Protein AF-A0A533ZWN5-F1 (afdb_monomer)

Foldseek 3Di:
DWDPPPDQFIKDWPDKEKDKDQDLVAIDIFIDTHQIDTSNHTDDDDRPDAQDWDDDPQFKIKTAQHWDWDAAQQKTKIKTFRIWMFTHRRPDTDDIDTDYMDIDMDGRHPPGPHNLLFQWFKKWKWAWDDDDPRIKTKGKIWGHHHPDPAMDIWIWMADPVVRKIKTFPGWPDWDADPDLQKIWTKHWIDIPNRTDKIKIKIWGQQDPPQAQGTKIWMAIPVGDTDIDGGNDIGMDTTPGRD

Secondary structure (DSSP, 8-state):
-EESTTSTT-EE-SEEEEEEEEETTEEEEEEEEES-EETTEEP---SS-SSEEEEETTTEEEEEEEEEEEEETTEEEEEEEEEEEEEEETTEEEEEEEEEEEEEEEES-BTBPP--TTTT-EEEEEEEEEETTEEEEEEEEEE--TT-SS-EEEEEEEETTT--EEEE---SEEEE-SSTTEEEEEEEEEETTEEEEEEEEEEE---SS-TTTSEEEEEETTS-EEEEEEEEEEEEEES---

Sequence (242 aa):
MSVLPGSAAAVTASFVRAESEATCSGVRGATEVADVTFAGQSIVVDPFAPNQTFDVPGVARLVINEQKTSTGGGTQDITVNAIHLTVTAGSVVTAEVIVSSAHSDVQGCPGCPPKPPCSTDFMTGGGWIKVGSGKANFGFNAGFKPNSSTPEIHFNYIDHNSGMQMKATSISVYRQGDTATTRHMEGIAEINGVPGFTYSIDAADNGEPGKNTDSLKISLSNGYSAGGPLEGGNIQLHKPCP

Radius of gyration: 26.1 Å; Cα contacts (8 Å, |Δi|>4): 675; chains: 1; bounding box: 52×36×73 Å

Structure (mmCIF, N/CA/C/O backbone):
data_AF-A0A533ZWN5-F1
#
_entry.id   AF-A0A533ZWN5-F1
#
loop_
_atom_site.group_PDB
_atom_site.id
_atom_site.type_symbol
_atom_site.label_atom_id
_atom_site.label_alt_id
_atom_site.label_comp_id
_atom_site.label_asym_id
_atom_site.label_entity_id
_atom_site.label_seq_id
_atom_site.pdbx_PDB_ins_code
_atom_site.Cartn_x
_atom_site.Cartn_y
_atom_site.Cartn_z
_atom_site.occupancy
_atom_site.B_iso_or_equiv
_atom_site.auth_seq_id
_atom_site.auth_comp_id
_atom_site.auth_asym_id
_atom_site.auth_atom_id
_atom_site.pdbx_PDB_model_num
ATOM 1 N N . MET A 1 1 ? -23.677 12.601 25.578 1.00 88.56 1 MET A N 1
ATOM 2 C CA . MET A 1 1 ? -23.802 11.908 24.275 1.00 88.56 1 MET A CA 1
ATOM 3 C C . MET A 1 1 ? -24.333 10.490 24.500 1.00 88.56 1 MET A C 1
ATOM 5 O O . MET A 1 1 ? -24.194 9.978 25.607 1.00 88.56 1 MET A O 1
ATOM 9 N N . SER A 1 2 ? -24.966 9.876 23.498 1.00 89.75 2 SER A N 1
ATOM 10 C CA . SER A 1 2 ? -25.440 8.486 23.562 1.00 89.75 2 SER A CA 1
ATOM 11 C C . SER A 1 2 ? -25.233 7.806 22.210 1.00 89.75 2 SER A C 1
ATOM 13 O O . SER A 1 2 ? -25.566 8.387 21.177 1.00 89.75 2 SER A O 1
ATOM 15 N N . VAL A 1 3 ? -24.676 6.598 22.224 1.00 88.81 3 VAL A N 1
ATOM 16 C CA . VAL A 1 3 ? -24.416 5.751 21.055 1.00 88.81 3 VAL A CA 1
ATOM 17 C C . VAL A 1 3 ? -25.264 4.494 21.179 1.00 88.81 3 VAL A C 1
ATOM 19 O O . VAL A 1 3 ? -25.266 3.848 22.225 1.00 88.81 3 VAL A O 1
ATOM 22 N N . LEU A 1 4 ? -25.978 4.154 20.101 1.00 90.25 4 LEU A N 1
ATOM 23 C CA . LEU A 1 4 ? -26.882 2.999 20.020 1.00 90.25 4 LEU A CA 1
ATOM 24 C C . LEU A 1 4 ? -27.860 2.902 21.215 1.00 90.25 4 LEU A C 1
ATOM 26 O O . LEU A 1 4 ? -27.914 1.862 21.884 1.00 90.25 4 LEU A O 1
ATOM 30 N N . PRO A 1 5 ? -28.629 3.971 21.509 1.00 87.94 5 PRO A N 1
ATOM 31 C CA . PRO A 1 5 ? -29.525 4.007 22.661 1.00 87.94 5 PRO A CA 1
ATOM 32 C C . PRO A 1 5 ? -30.541 2.861 22.620 1.00 87.94 5 PRO A C 1
ATOM 34 O O . PRO A 1 5 ? -31.098 2.545 21.570 1.00 87.94 5 PRO A O 1
ATOM 37 N N . GLY A 1 6 ? -30.789 2.243 23.776 1.00 86.12 6 GLY A N 1
ATOM 38 C CA . GLY A 1 6 ? -31.729 1.124 23.909 1.00 86.12 6 GLY A CA 1
ATOM 39 C C . GLY A 1 6 ? -31.205 -0.227 23.407 1.00 86.12 6 GLY A C 1
ATOM 40 O O . GLY A 1 6 ? -31.927 -1.216 23.495 1.00 86.12 6 GLY A O 1
ATOM 41 N N . SER A 1 7 ? -29.966 -0.296 22.907 1.00 92.00 7 SER A N 1
ATOM 42 C CA . SER A 1 7 ? -29.324 -1.559 22.527 1.00 92.00 7 SER A CA 1
ATOM 43 C C . SER A 1 7 ? -28.516 -2.174 23.677 1.00 92.00 7 SER A C 1
ATOM 45 O O . SER A 1 7 ? -28.089 -1.481 24.600 1.00 92.00 7 SER A O 1
ATOM 47 N N . ALA A 1 8 ? -28.225 -3.475 23.579 1.00 89.06 8 ALA A N 1
ATOM 48 C CA . ALA A 1 8 ? -27.316 -4.167 24.500 1.00 89.06 8 ALA A CA 1
ATOM 49 C C . ALA A 1 8 ? -25.851 -3.685 24.400 1.00 89.06 8 ALA A C 1
ATOM 51 O O . ALA A 1 8 ? -25.044 -4.015 25.261 1.00 89.06 8 ALA A O 1
ATOM 52 N N . ALA A 1 9 ? -25.517 -2.894 23.375 1.00 93.50 9 ALA A N 1
ATOM 53 C CA . ALA A 1 9 ? -24.210 -2.273 23.173 1.00 93.50 9 ALA A CA 1
ATOM 54 C C . ALA A 1 9 ? -24.227 -0.759 23.457 1.00 93.50 9 ALA A C 1
ATOM 56 O O . ALA A 1 9 ? -23.308 -0.050 23.053 1.00 93.50 9 ALA A O 1
ATOM 57 N N . ALA A 1 10 ? -25.284 -0.243 24.097 1.00 95.69 10 ALA A N 1
ATOM 58 C CA . ALA A 1 10 ? -25.436 1.189 24.317 1.00 95.69 10 ALA A CA 1
ATOM 59 C C . ALA A 1 10 ? -24.267 1.759 25.132 1.00 95.69 10 ALA A C 1
ATOM 61 O O . ALA A 1 10 ? -23.888 1.191 26.160 1.00 95.69 10 ALA A O 1
ATOM 62 N N . VAL A 1 11 ? -23.746 2.905 24.690 1.00 97.31 11 VAL A N 1
ATOM 63 C CA . VAL A 1 11 ? -22.725 3.679 25.406 1.00 97.31 11 VAL A CA 1
ATOM 64 C C . VAL A 1 11 ? -23.260 5.078 25.671 1.00 97.31 11 VAL A C 1
ATOM 66 O O . VAL A 1 11 ? -23.743 5.746 24.754 1.00 97.31 11 VAL A O 1
ATOM 69 N N . THR A 1 12 ? -23.144 5.557 26.905 1.00 96.81 12 THR A N 1
ATOM 70 C CA . THR A 1 12 ? -23.395 6.964 27.248 1.00 96.81 12 THR A CA 1
ATOM 71 C C . THR A 1 12 ? -22.163 7.571 27.901 1.00 96.81 12 THR A C 1
ATOM 73 O O . THR A 1 12 ? -21.369 6.863 28.507 1.00 96.81 12 THR A O 1
ATOM 76 N N . ALA A 1 13 ? -21.997 8.882 27.743 1.00 95.31 13 ALA A N 1
ATOM 77 C CA . ALA A 1 13 ? -20.983 9.677 28.434 1.00 95.31 13 ALA A CA 1
ATOM 78 C C . ALA A 1 13 ? -21.474 11.127 28.516 1.00 95.31 13 ALA A C 1
ATOM 80 O O . ALA A 1 13 ? -22.105 11.616 27.568 1.00 95.31 13 ALA A O 1
ATOM 81 N N . SER A 1 14 ? -21.212 11.825 29.619 1.00 95.25 14 SER A N 1
ATOM 82 C CA . SER A 1 14 ? -21.594 13.235 29.783 1.00 95.25 14 SER A CA 1
ATOM 83 C C . SER A 1 14 ? -20.605 14.172 29.086 1.00 95.25 14 SER A C 1
ATOM 85 O O . SER A 1 14 ? -21.021 15.154 28.469 1.00 95.25 14 SER A O 1
ATOM 87 N N . PHE A 1 15 ? -19.324 13.802 29.080 1.00 90.31 15 PHE A N 1
ATOM 88 C CA . PHE A 1 15 ? -18.237 14.509 28.412 1.00 90.31 15 PHE A CA 1
ATOM 89 C C . PHE A 1 15 ? -17.286 13.520 27.739 1.00 90.31 15 PHE A C 1
ATOM 91 O O . PHE A 1 15 ? -17.059 12.426 28.256 1.00 90.31 15 PHE A O 1
ATOM 98 N N . VAL A 1 16 ? -16.758 13.902 26.576 1.00 94.25 16 VAL A N 1
ATOM 99 C CA . VAL A 1 16 ? -15.783 13.114 25.819 1.00 94.25 16 VAL A CA 1
ATOM 100 C C . VAL A 1 16 ? -14.806 14.074 25.145 1.00 94.25 16 VAL A C 1
ATOM 102 O O . VAL A 1 16 ? -15.226 14.940 24.376 1.00 94.25 16 VAL A O 1
ATOM 105 N N . ARG A 1 17 ? -13.512 13.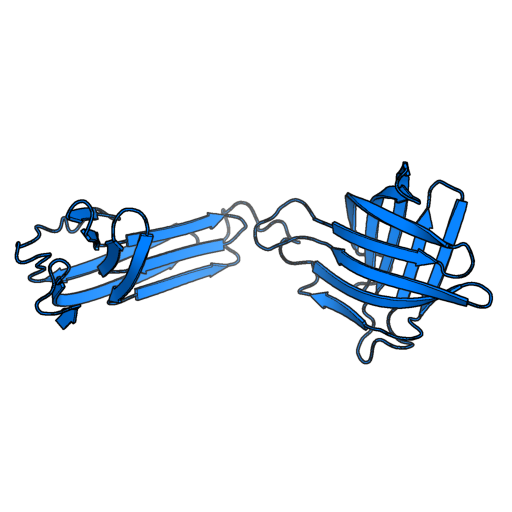892 25.404 1.00 92.38 17 ARG A N 1
ATOM 106 C CA . ARG A 1 17 ? -12.407 14.608 24.760 1.00 92.38 17 ARG A CA 1
ATOM 107 C C . ARG A 1 17 ? -11.278 13.634 24.454 1.00 92.38 17 ARG A C 1
ATOM 109 O O . ARG A 1 17 ? -10.944 12.786 25.279 1.00 92.38 17 ARG A O 1
ATOM 116 N N . ALA A 1 18 ? -10.672 13.800 23.286 1.00 94.81 18 ALA A N 1
ATOM 117 C CA . ALA A 1 18 ? -9.420 13.162 22.911 1.00 94.81 18 ALA A CA 1
ATOM 118 C C . ALA A 1 18 ? -8.368 14.240 22.650 1.00 94.81 18 ALA A C 1
ATOM 120 O O . ALA A 1 18 ? -8.677 15.301 22.106 1.00 94.81 18 ALA A O 1
ATOM 121 N N . GLU A 1 19 ? -7.137 13.956 23.044 1.00 92.38 19 GLU A N 1
ATOM 122 C CA . GLU A 1 19 ? -5.971 14.792 22.817 1.00 92.38 19 GLU A CA 1
ATOM 123 C C . GLU A 1 19 ? -4.827 13.914 22.325 1.00 92.38 19 GLU A C 1
ATOM 125 O O . GLU A 1 19 ? -4.582 12.827 22.853 1.00 92.38 19 GLU A O 1
ATOM 130 N N . SER A 1 20 ? -4.134 14.402 21.307 1.00 93.25 20 SER A N 1
ATOM 131 C CA . SER A 1 20 ? -2.957 13.773 20.734 1.00 93.25 20 SER A CA 1
ATOM 132 C C . SER A 1 20 ? -1.878 14.829 20.549 1.00 93.25 20 SER A C 1
ATOM 134 O O . SER A 1 20 ? -2.164 15.959 20.158 1.00 93.25 20 SER A O 1
ATOM 136 N N . GLU A 1 21 ? -0.637 14.447 20.812 1.00 88.88 21 GLU A N 1
ATOM 137 C CA . GLU A 1 21 ? 0.547 15.251 20.564 1.00 88.88 21 GLU A CA 1
ATOM 138 C C . GLU A 1 21 ? 1.619 14.349 19.956 1.00 88.88 21 GLU A C 1
ATOM 140 O O . GLU A 1 21 ? 1.920 13.270 20.474 1.00 88.88 21 GLU A O 1
ATOM 145 N N . ALA A 1 22 ? 2.217 14.804 18.860 1.00 88.94 22 ALA A N 1
ATOM 146 C CA . ALA A 1 22 ? 3.372 14.168 18.255 1.00 88.94 22 ALA A CA 1
ATOM 147 C C . ALA A 1 22 ? 4.537 15.158 18.244 1.00 88.94 22 ALA A C 1
ATOM 149 O O . ALA A 1 22 ? 4.426 16.277 17.749 1.00 88.94 22 ALA A O 1
ATOM 150 N N . THR A 1 23 ? 5.667 14.736 18.801 1.00 83.94 23 THR A N 1
ATOM 151 C CA . THR A 1 23 ? 6.911 15.508 18.834 1.00 83.94 23 THR A CA 1
ATOM 152 C C . THR A 1 23 ? 8.069 14.624 18.399 1.00 83.94 23 THR A C 1
ATOM 154 O O . THR A 1 23 ? 7.960 13.399 18.330 1.00 83.94 23 THR A O 1
ATOM 157 N N . CYS A 1 24 ? 9.228 15.228 18.160 1.00 78.94 24 CYS A N 1
ATOM 158 C CA . CYS A 1 24 ? 10.407 14.453 17.799 1.00 78.94 24 CYS A CA 1
ATOM 159 C C . CYS A 1 24 ? 10.994 13.595 18.917 1.00 78.94 24 CYS A C 1
ATOM 161 O O . CYS A 1 24 ? 11.788 12.703 18.628 1.00 78.94 24 CYS A O 1
ATOM 163 N N . SER A 1 25 ? 10.583 13.808 20.166 1.00 78.19 25 SER A N 1
ATOM 164 C CA . SER A 1 25 ? 10.949 12.957 21.300 1.00 78.19 25 SER A CA 1
ATOM 165 C C . SER A 1 25 ? 9.913 11.866 21.598 1.00 78.19 25 SER A C 1
ATOM 167 O O . SER A 1 25 ? 10.121 11.078 22.519 1.00 78.19 25 SER A O 1
ATOM 169 N N . GLY A 1 26 ? 8.828 11.789 20.820 1.00 82.69 26 GLY A N 1
ATOM 170 C CA . GLY A 1 26 ? 7.794 10.768 20.945 1.00 82.69 26 GLY A CA 1
ATOM 171 C C . GLY A 1 26 ? 6.381 11.332 20.844 1.00 82.69 26 GLY A C 1
ATOM 172 O O . GLY A 1 26 ? 6.168 12.516 20.573 1.00 82.69 26 GLY A O 1
ATOM 173 N N . VAL A 1 27 ? 5.415 10.456 21.093 1.00 88.50 27 VAL A N 1
ATOM 174 C CA . VAL A 1 27 ? 3.984 10.761 21.043 1.00 88.50 27 VAL A CA 1
ATOM 175 C C . VAL A 1 27 ? 3.362 10.707 22.431 1.00 88.50 27 VAL A C 1
ATOM 177 O O . VAL A 1 27 ? 3.809 9.953 23.299 1.00 88.50 27 VAL A O 1
ATOM 180 N N . ARG A 1 28 ? 2.319 11.506 22.639 1.00 87.06 28 ARG A N 1
ATOM 181 C CA . ARG A 1 28 ? 1.495 11.508 23.846 1.00 87.06 28 ARG A CA 1
ATOM 182 C C . ARG A 1 28 ? 0.035 11.528 23.441 1.00 87.06 28 ARG A C 1
ATOM 184 O O . ARG A 1 28 ? -0.365 12.284 22.563 1.00 87.06 28 ARG A O 1
ATOM 191 N N . GLY A 1 29 ? -0.753 10.688 24.090 1.00 91.94 29 GLY A N 1
ATOM 192 C CA . GLY A 1 29 ? -2.192 10.660 23.930 1.00 91.94 29 GLY A CA 1
ATOM 193 C C . GLY A 1 29 ? -2.865 10.714 25.286 1.00 91.94 29 GLY A C 1
ATOM 194 O O . GLY A 1 29 ? -2.355 10.150 26.258 1.00 91.94 29 GLY A O 1
ATOM 195 N N . ALA A 1 30 ? -4.006 11.382 25.352 1.00 86.12 30 ALA A N 1
ATOM 196 C CA . ALA A 1 30 ? -4.835 11.412 26.543 1.00 86.12 30 ALA A CA 1
ATOM 197 C C . ALA A 1 30 ? -6.304 11.547 26.161 1.00 86.12 30 ALA A C 1
ATOM 199 O O . ALA A 1 30 ? -6.660 12.080 25.108 1.00 86.12 30 ALA A O 1
ATOM 200 N N . THR A 1 31 ? -7.171 11.083 27.049 1.00 92.50 31 THR A N 1
ATOM 201 C CA . THR A 1 31 ? -8.613 11.228 26.885 1.00 92.50 31 THR A CA 1
ATOM 202 C C . THR A 1 31 ? -9.233 11.619 28.202 1.00 92.50 31 THR A C 1
ATOM 204 O O . THR A 1 31 ? -8.799 11.153 29.252 1.00 92.50 31 THR A O 1
ATOM 207 N N . GLU A 1 32 ? -10.288 12.415 28.136 1.00 90.25 32 GLU A N 1
ATOM 208 C CA . GLU A 1 32 ? -11.132 12.714 29.281 1.00 90.25 32 GLU A CA 1
ATOM 209 C C . GLU A 1 32 ? -12.548 12.272 28.939 1.00 90.25 32 GLU A C 1
ATOM 211 O O . GLU A 1 32 ? -13.141 12.715 27.952 1.00 90.25 32 GLU A O 1
ATOM 216 N N . VAL A 1 33 ? -13.067 11.350 29.739 1.00 92.25 33 VAL A N 1
ATOM 217 C CA . VAL A 1 33 ? -14.420 10.825 29.601 1.00 92.25 33 VAL A CA 1
ATOM 218 C C . VAL A 1 33 ? -15.085 10.835 30.968 1.00 92.25 33 VAL A C 1
ATOM 220 O O . VAL A 1 33 ? -14.488 10.406 31.954 1.00 92.25 33 VAL A O 1
ATOM 223 N N . ALA A 1 34 ? -16.310 11.349 31.034 1.00 92.69 34 ALA A N 1
ATOM 224 C CA . ALA A 1 34 ? -17.061 11.471 32.279 1.00 92.69 34 ALA A CA 1
ATOM 225 C C . ALA A 1 34 ? -18.381 10.701 32.199 1.00 92.69 34 ALA A C 1
ATOM 227 O O . ALA A 1 34 ? -19.021 10.648 31.143 1.00 92.69 34 ALA A O 1
ATOM 228 N N . ASP A 1 35 ? -18.773 10.115 33.333 1.00 94.50 35 ASP A N 1
ATOM 229 C CA . ASP A 1 35 ? -20.022 9.367 33.521 1.00 94.50 35 ASP A CA 1
ATOM 230 C C . ASP A 1 35 ? -20.267 8.317 32.427 1.00 94.50 35 ASP A C 1
ATOM 232 O O . ASP A 1 35 ? -21.361 8.218 31.860 1.00 94.50 35 ASP A O 1
ATOM 236 N N . VAL A 1 36 ? -19.218 7.562 32.084 1.00 96.00 36 VAL A N 1
ATOM 237 C CA . VAL A 1 36 ? -19.300 6.544 31.037 1.00 96.00 36 VAL A CA 1
ATOM 238 C C . VAL A 1 36 ? -20.150 5.381 31.526 1.00 96.00 36 VAL A C 1
ATOM 240 O O . VAL A 1 36 ? -19.855 4.773 32.555 1.00 96.00 36 VAL A O 1
ATOM 243 N N . THR A 1 37 ? -21.169 5.020 30.751 1.00 97.25 37 THR A N 1
ATOM 244 C CA . THR A 1 37 ? -21.859 3.740 30.915 1.00 97.25 37 THR A CA 1
ATOM 245 C C . THR A 1 37 ? -21.754 2.914 29.647 1.00 97.25 37 THR A C 1
ATOM 247 O O . THR A 1 37 ? -21.777 3.455 28.541 1.00 97.25 37 THR A O 1
ATOM 250 N N . PHE A 1 38 ? -21.649 1.599 29.806 1.00 97.25 38 PHE A N 1
ATOM 251 C CA . PHE A 1 38 ? -21.629 0.635 28.717 1.00 97.25 38 PHE A CA 1
ATOM 252 C C . PHE A 1 38 ? -22.549 -0.533 29.054 1.00 97.25 38 PHE A C 1
ATOM 254 O O . PHE A 1 38 ? -22.468 -1.098 30.144 1.00 97.25 38 PHE A O 1
ATOM 261 N N . ALA A 1 39 ? -23.472 -0.853 28.144 1.00 94.56 39 ALA A N 1
ATOM 262 C CA . ALA A 1 39 ? -24.514 -1.861 28.354 1.00 94.56 39 ALA A CA 1
ATOM 263 C C . ALA A 1 39 ? -25.312 -1.647 29.661 1.00 94.56 39 ALA A C 1
ATOM 265 O O . ALA A 1 39 ? -25.712 -2.591 30.340 1.00 94.56 39 ALA A O 1
ATOM 266 N N . GLY A 1 40 ? -25.523 -0.377 30.028 1.00 92.44 40 GLY A N 1
ATOM 267 C CA . GLY A 1 40 ? -26.236 0.025 31.243 1.00 92.44 40 GLY A CA 1
ATOM 268 C C . GLY A 1 40 ? -25.423 -0.061 32.540 1.00 92.44 40 GLY A C 1
ATOM 269 O O . GLY A 1 40 ? -25.957 0.273 33.594 1.00 92.44 40 GLY A O 1
ATOM 270 N N . GLN A 1 41 ? -24.153 -0.474 32.487 1.00 94.38 41 GLN A N 1
ATOM 271 C CA . GLN A 1 41 ? -23.250 -0.509 33.640 1.00 94.38 41 GLN A CA 1
ATOM 272 C C . GLN A 1 41 ? -22.322 0.703 33.641 1.00 94.38 41 GLN A C 1
ATOM 274 O O . GLN A 1 41 ? -21.807 1.086 32.593 1.00 94.38 41 GLN A O 1
ATOM 279 N N . SER A 1 42 ? -22.090 1.298 34.813 1.00 96.00 42 SER A N 1
ATOM 280 C CA . SER A 1 42 ? -21.100 2.370 34.961 1.00 96.00 42 SER A CA 1
ATOM 281 C C . SER A 1 42 ? -19.689 1.806 34.818 1.00 96.00 42 SER A C 1
ATOM 283 O O . SER A 1 42 ? -19.366 0.784 35.426 1.00 96.00 42 SER A O 1
ATOM 285 N N . ILE A 1 43 ? -18.859 2.469 34.017 1.00 95.50 43 ILE A N 1
ATOM 286 C CA . ILE A 1 43 ? -17.471 2.082 33.788 1.00 95.50 43 ILE A CA 1
ATOM 287 C C . ILE A 1 43 ? -16.553 2.959 34.632 1.00 95.50 43 ILE A C 1
ATOM 289 O O . ILE A 1 43 ? -16.593 4.186 34.558 1.00 95.50 43 ILE A O 1
ATOM 293 N N . VAL A 1 44 ? -15.684 2.316 35.412 1.00 92.56 44 VAL A N 1
ATOM 294 C CA . VAL A 1 44 ? -14.588 2.997 36.103 1.00 92.56 44 VAL A CA 1
ATOM 295 C C . VAL A 1 44 ? -13.414 3.091 35.139 1.00 92.56 44 VAL A C 1
ATOM 297 O O . VAL A 1 44 ? -12.822 2.075 34.782 1.00 92.56 44 VAL A O 1
ATOM 300 N N . VAL A 1 45 ? -13.106 4.311 34.707 1.00 92.25 45 VAL A N 1
ATOM 301 C CA . VAL A 1 45 ? -12.000 4.593 33.789 1.00 92.25 45 VAL A CA 1
ATOM 302 C C . VAL A 1 45 ? -10.762 4.969 34.592 1.00 92.25 45 VAL A C 1
ATOM 304 O O . VAL A 1 45 ? -10.801 5.897 35.400 1.00 92.25 45 VAL A O 1
ATOM 307 N N . ASP A 1 46 ? -9.656 4.270 34.355 1.00 89.00 46 ASP A N 1
ATOM 308 C CA . ASP A 1 46 ? -8.340 4.676 34.847 1.00 89.00 46 ASP A CA 1
ATOM 309 C C . ASP A 1 46 ? -7.840 5.872 34.012 1.00 89.00 46 ASP A C 1
ATOM 311 O O . ASP A 1 46 ? -7.673 5.741 32.798 1.00 89.00 46 ASP A O 1
ATOM 315 N N . PRO A 1 47 ? -7.592 7.051 34.603 1.00 79.88 47 PRO A N 1
ATOM 316 C CA . PRO A 1 47 ? -7.158 8.221 33.843 1.00 79.88 47 PRO A CA 1
ATOM 317 C C . PRO A 1 47 ? -5.739 8.097 33.258 1.00 79.88 47 PRO A C 1
ATOM 319 O O . PRO A 1 47 ? -5.362 8.914 32.420 1.00 79.88 47 PRO A O 1
ATOM 322 N N . PHE A 1 48 ? -4.944 7.106 33.675 1.00 80.56 48 PHE A N 1
ATOM 323 C CA . PHE A 1 48 ? -3.546 6.947 33.259 1.00 80.56 48 PHE A CA 1
ATOM 324 C C . PHE A 1 48 ? -3.309 5.763 32.316 1.00 80.56 48 PHE A C 1
ATOM 326 O O . PHE A 1 48 ? -2.266 5.709 31.662 1.00 80.56 48 PHE A O 1
ATOM 333 N N . ALA A 1 49 ? -4.250 4.820 32.222 1.00 86.75 49 ALA A N 1
ATOM 334 C CA . ALA A 1 49 ? -4.093 3.634 31.388 1.00 86.75 49 ALA A CA 1
ATOM 335 C C . ALA A 1 49 ? -4.643 3.854 29.962 1.00 86.75 49 ALA A C 1
ATOM 337 O O . ALA A 1 49 ? -5.827 4.174 29.797 1.00 86.75 49 ALA A O 1
ATOM 338 N N . PRO A 1 50 ? -3.832 3.658 28.906 1.00 94.38 50 PRO A N 1
ATOM 339 C CA . PRO A 1 50 ? -4.331 3.586 27.537 1.00 94.38 50 PRO A CA 1
ATOM 340 C C . PRO A 1 50 ? -4.955 2.216 27.236 1.00 94.38 50 PRO A C 1
ATOM 342 O O . PRO A 1 50 ? -4.655 1.220 27.893 1.00 94.38 50 PRO A O 1
ATOM 345 N N . ASN A 1 51 ? -5.771 2.156 26.183 1.00 96.00 51 ASN A N 1
ATOM 346 C CA . ASN A 1 51 ? -6.340 0.938 25.599 1.00 96.00 51 ASN A CA 1
ATOM 347 C C . ASN A 1 51 ? -7.163 0.084 26.587 1.00 96.00 51 ASN A C 1
ATOM 349 O O . ASN A 1 51 ? -7.138 -1.149 26.533 1.00 96.00 51 ASN A O 1
ATOM 353 N N . GLN A 1 52 ? -7.909 0.727 27.489 1.00 97.12 52 GLN A N 1
ATOM 354 C CA . GLN A 1 52 ? -8.762 0.027 28.450 1.00 97.12 52 GLN A CA 1
ATOM 355 C C . GLN A 1 52 ? -9.931 -0.631 27.730 1.00 97.12 52 GLN A C 1
ATOM 357 O O . GLN A 1 52 ? -10.703 0.045 27.057 1.00 97.12 52 GLN A O 1
ATOM 362 N N . THR A 1 53 ? -10.060 -1.946 27.875 1.00 97.56 53 THR A N 1
ATOM 363 C CA . THR A 1 53 ? -11.053 -2.742 27.150 1.00 97.56 53 THR A CA 1
ATOM 364 C C . THR A 1 53 ? -12.133 -3.259 28.092 1.00 97.56 53 THR A C 1
ATOM 366 O O . THR A 1 53 ? -11.832 -3.782 29.164 1.00 97.56 53 THR A O 1
ATOM 369 N N . PHE A 1 54 ? -13.387 -3.147 27.660 1.00 96.06 54 PHE A N 1
ATOM 370 C CA . PHE A 1 54 ? -14.570 -3.649 28.345 1.00 96.06 54 PHE A CA 1
ATOM 371 C C . PHE A 1 54 ? -15.414 -4.439 27.348 1.00 96.06 54 PHE A C 1
ATOM 373 O O . PHE A 1 54 ? -15.758 -3.928 26.284 1.00 96.06 54 PHE A O 1
ATOM 380 N N . ASP A 1 55 ? -15.767 -5.673 27.687 1.00 95.25 55 ASP A N 1
ATOM 381 C CA . ASP A 1 55 ? -16.452 -6.580 26.769 1.00 95.25 55 ASP A CA 1
ATOM 382 C C . ASP A 1 55 ? -17.834 -6.978 27.287 1.00 95.25 55 ASP A C 1
ATOM 384 O O . ASP A 1 55 ? -18.020 -7.304 28.460 1.00 95.25 55 ASP A O 1
ATOM 388 N N . VAL A 1 56 ? -18.793 -7.033 26.366 1.00 93.44 56 VAL A N 1
ATOM 389 C CA . VAL A 1 56 ? -20.041 -7.783 26.502 1.00 93.44 56 VAL A CA 1
ATOM 390 C C . VAL A 1 56 ? -19.920 -8.991 25.571 1.00 93.44 56 VAL A C 1
ATOM 392 O O . VAL A 1 56 ? -20.040 -8.830 24.349 1.00 93.44 56 VAL A O 1
ATOM 395 N N . PRO A 1 57 ? -19.645 -10.198 26.104 1.00 91.25 57 PRO A N 1
ATOM 396 C CA . PRO A 1 57 ? -19.327 -11.369 25.295 1.00 91.25 57 PRO A CA 1
ATOM 397 C C . PRO A 1 57 ? -20.345 -11.633 24.181 1.00 91.25 57 PRO A C 1
ATOM 399 O O . PRO A 1 57 ? -21.540 -11.769 24.431 1.00 91.25 57 PRO A O 1
ATOM 402 N N . GLY A 1 58 ? -19.853 -11.710 22.941 1.00 88.56 58 GLY A N 1
ATOM 403 C CA . GLY A 1 58 ? -20.666 -11.986 21.753 1.00 88.56 58 GLY A CA 1
ATOM 404 C C . GLY A 1 58 ? -21.551 -10.833 21.269 1.00 88.56 58 GLY A C 1
ATOM 405 O O . GLY A 1 58 ? -22.289 -11.039 20.307 1.00 88.56 58 GLY A O 1
ATOM 406 N N . VAL A 1 59 ? -21.477 -9.659 21.909 1.00 93.44 59 VAL A N 1
ATOM 407 C CA . VAL A 1 59 ? -22.308 -8.486 21.597 1.00 93.44 59 VAL A CA 1
ATOM 408 C C . VAL A 1 59 ? -21.462 -7.277 21.223 1.00 93.44 59 VAL A C 1
ATOM 410 O O . VAL A 1 59 ? -21.703 -6.668 20.186 1.00 93.44 59 VAL A O 1
ATOM 413 N N . ALA A 1 60 ? -20.513 -6.869 22.067 1.00 95.94 60 ALA A N 1
ATOM 414 C CA . ALA A 1 60 ? -19.740 -5.657 21.820 1.00 95.94 60 ALA A CA 1
ATOM 415 C C . ALA A 1 60 ? -18.459 -5.585 22.650 1.00 95.94 60 ALA A C 1
ATOM 417 O O . ALA A 1 60 ? -18.383 -6.132 23.747 1.00 95.94 60 ALA A O 1
ATOM 418 N N . ARG A 1 61 ? -17.493 -4.826 22.140 1.00 96.50 61 ARG A N 1
ATOM 419 C CA . ARG A 1 61 ? -16.278 -4.410 22.832 1.00 96.50 61 ARG A CA 1
ATOM 420 C C . ARG A 1 61 ? -16.199 -2.893 22.835 1.00 96.50 61 ARG A C 1
ATOM 422 O O . ARG A 1 61 ? -16.305 -2.272 21.780 1.00 96.50 61 ARG A O 1
ATOM 429 N N . LEU A 1 62 ? -15.974 -2.314 24.002 1.00 97.56 62 LEU A N 1
ATOM 430 C CA . LEU A 1 62 ? -15.683 -0.903 24.186 1.00 97.56 62 LEU A CA 1
ATOM 431 C C . LEU A 1 62 ? -14.208 -0.744 24.554 1.00 97.56 62 LEU A C 1
ATOM 433 O O . LEU A 1 62 ? -13.739 -1.354 25.511 1.00 97.56 62 LEU A O 1
ATOM 437 N N . VAL A 1 63 ? -13.495 0.104 23.820 1.00 98.25 63 VAL A N 1
ATOM 438 C CA . VAL A 1 63 ? -12.142 0.543 24.160 1.00 98.25 63 VAL A CA 1
ATOM 439 C C . VAL A 1 63 ? -12.180 2.025 24.528 1.00 98.25 63 VAL A C 1
ATOM 441 O O . VAL A 1 63 ? -12.630 2.855 23.737 1.00 98.25 63 VAL A O 1
ATOM 444 N N . ILE A 1 64 ? -11.727 2.347 25.739 1.00 97.50 64 ILE A N 1
ATOM 445 C CA . ILE A 1 64 ? -11.542 3.713 26.237 1.00 97.50 64 ILE A CA 1
ATOM 446 C C . ILE A 1 64 ? -10.059 4.068 26.165 1.00 97.50 64 ILE A C 1
ATOM 448 O O . ILE A 1 64 ? -9.200 3.236 26.473 1.00 97.50 64 ILE A O 1
ATOM 452 N N . ASN A 1 65 ? -9.765 5.311 25.778 1.00 95.75 65 ASN A N 1
ATOM 453 C CA . ASN A 1 65 ? -8.396 5.790 25.590 1.00 95.75 65 ASN A CA 1
ATOM 454 C C . ASN A 1 65 ? -7.607 4.905 24.613 1.00 95.75 65 ASN A C 1
ATOM 456 O O . ASN A 1 65 ? -6.480 4.506 24.904 1.00 95.75 65 ASN A O 1
ATOM 460 N N . GLU A 1 66 ? -8.212 4.534 23.478 1.00 97.94 66 GLU A N 1
ATOM 461 C CA . GLU A 1 66 ? -7.513 3.740 22.468 1.00 97.94 66 GLU A CA 1
ATOM 462 C C . GLU A 1 66 ? -6.399 4.593 21.859 1.00 97.94 66 GLU A C 1
ATOM 464 O O . GLU A 1 66 ? -6.676 5.591 21.197 1.00 97.94 66 GLU A O 1
ATOM 469 N N . GLN A 1 67 ? -5.149 4.192 22.071 1.00 96.88 67 GLN A N 1
ATOM 470 C CA . GLN A 1 67 ? -3.976 4.841 21.503 1.00 96.88 67 GLN A CA 1
ATOM 471 C C . GLN A 1 67 ? -3.313 3.888 20.521 1.00 96.88 67 GLN A C 1
ATOM 473 O O . GLN A 1 67 ? -2.749 2.861 20.909 1.00 96.88 67 GLN A O 1
ATOM 478 N N . LYS A 1 68 ? -3.377 4.252 19.242 1.00 92.19 68 LYS A N 1
ATOM 479 C CA . LYS A 1 68 ? -2.665 3.582 18.156 1.00 92.19 68 LYS A CA 1
ATOM 480 C C . LYS A 1 68 ? -1.475 4.442 17.792 1.00 92.19 68 LYS A C 1
ATOM 482 O O . LYS A 1 68 ? -1.656 5.594 17.416 1.00 92.19 68 LYS A O 1
ATOM 487 N N . THR A 1 69 ? -0.277 3.892 17.926 1.00 89.19 69 THR A N 1
ATOM 488 C CA . THR A 1 69 ? 0.960 4.601 17.611 1.00 89.19 69 THR A CA 1
ATOM 489 C C . THR A 1 69 ? 1.701 3.888 16.494 1.00 89.19 69 THR A C 1
ATOM 491 O O . THR A 1 69 ? 1.756 2.659 16.445 1.00 89.19 69 THR A O 1
ATOM 494 N N . SER A 1 70 ? 2.284 4.670 15.593 1.00 82.00 70 SER A N 1
ATOM 495 C CA . SER A 1 70 ? 3.220 4.183 14.587 1.00 82.00 70 SER A CA 1
ATOM 496 C C . SER A 1 70 ? 4.488 5.017 14.683 1.00 82.00 70 SER A C 1
ATOM 498 O O . SER A 1 70 ? 4.512 6.194 14.331 1.00 82.00 70 SER A O 1
ATOM 500 N N . THR A 1 71 ? 5.555 4.412 15.197 1.00 70.62 71 THR A N 1
ATOM 501 C CA . THR A 1 71 ? 6.832 5.090 15.422 1.00 70.62 71 THR A CA 1
ATOM 502 C C . THR A 1 71 ? 7.925 4.389 14.623 1.00 70.62 71 THR A C 1
ATOM 504 O O . THR A 1 71 ? 8.076 3.169 14.671 1.00 70.62 71 THR A O 1
ATOM 507 N N . GLY A 1 72 ? 8.674 5.152 13.827 1.00 63.12 72 GLY A N 1
ATOM 508 C CA . GLY A 1 72 ? 9.725 4.601 12.973 1.00 63.12 72 GLY A CA 1
ATOM 509 C C . GLY A 1 72 ? 9.895 5.357 11.662 1.00 63.12 72 GLY A C 1
ATOM 510 O O . GLY A 1 72 ? 9.038 6.135 11.253 1.00 63.12 72 GLY A O 1
ATOM 511 N N . GLY A 1 73 ? 11.043 5.157 11.010 1.00 60.94 73 GLY A N 1
ATOM 512 C CA . GLY A 1 73 ? 11.333 5.763 9.712 1.00 60.94 73 GLY A CA 1
ATOM 513 C C . GLY A 1 73 ? 11.150 7.283 9.711 1.00 60.94 73 GLY A C 1
ATOM 514 O O . GLY A 1 73 ? 10.424 7.813 8.875 1.00 60.94 73 GLY A O 1
ATOM 515 N N . GLY A 1 74 ? 11.760 7.980 10.675 1.00 66.00 74 GLY A N 1
ATOM 516 C CA . GLY A 1 74 ? 11.678 9.441 10.798 1.00 66.00 74 GLY A CA 1
ATOM 517 C C . GLY A 1 74 ? 10.282 10.004 11.089 1.00 66.00 74 GLY A C 1
ATOM 518 O O . GLY A 1 74 ? 10.117 11.219 10.999 1.00 66.00 74 GLY A O 1
ATOM 519 N N . THR A 1 75 ? 9.305 9.153 11.414 1.00 74.00 75 THR A N 1
ATOM 520 C CA . THR A 1 75 ? 7.912 9.531 11.670 1.00 74.00 75 THR A CA 1
ATOM 521 C C . THR A 1 75 ? 7.500 9.108 13.076 1.00 74.00 75 THR A C 1
ATOM 523 O O . THR A 1 75 ? 7.865 8.031 13.556 1.00 74.00 75 THR A O 1
ATOM 526 N N . GLN A 1 76 ? 6.745 9.977 13.732 1.00 83.81 76 GLN A N 1
ATOM 527 C CA . GLN A 1 76 ? 6.040 9.718 14.978 1.00 83.81 76 GLN A CA 1
ATOM 528 C C . GLN A 1 76 ? 4.568 9.986 14.692 1.00 83.81 76 GLN A C 1
ATOM 530 O O . GLN A 1 76 ? 4.239 11.082 14.253 1.00 83.81 76 GLN A O 1
ATOM 535 N N . ASP A 1 77 ? 3.712 8.995 14.890 1.00 89.75 77 ASP A N 1
ATOM 536 C CA . ASP A 1 77 ? 2.285 9.061 14.583 1.00 89.75 77 ASP A CA 1
ATOM 537 C C . ASP A 1 77 ? 1.485 8.499 15.757 1.00 89.75 77 ASP A C 1
ATOM 539 O O . ASP A 1 77 ? 1.872 7.492 16.367 1.00 89.75 77 ASP A O 1
ATOM 543 N N . ILE A 1 78 ? 0.390 9.174 16.089 1.00 94.00 78 ILE A N 1
ATOM 544 C CA . ILE A 1 78 ? -0.562 8.722 17.090 1.00 94.00 78 ILE A CA 1
ATOM 545 C C . ILE A 1 78 ? -1.994 9.080 16.685 1.00 94.00 78 ILE A C 1
ATOM 547 O O . ILE A 1 78 ? -2.309 10.218 16.336 1.0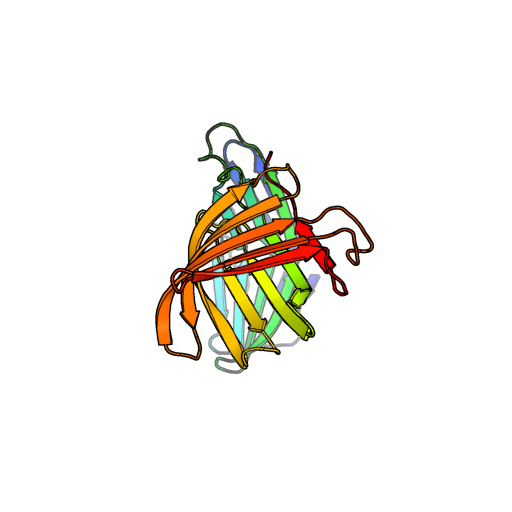0 94.00 78 ILE A O 1
ATOM 551 N N . THR A 1 79 ? -2.893 8.109 16.802 1.00 96.62 79 THR A N 1
ATOM 552 C CA . THR A 1 79 ? -4.340 8.330 16.859 1.00 96.62 79 THR A CA 1
ATOM 553 C C . THR A 1 79 ? -4.842 7.969 18.247 1.00 96.62 79 THR A C 1
ATOM 555 O O . THR A 1 79 ? -4.549 6.885 18.756 1.00 96.62 79 THR A O 1
ATOM 558 N N . VAL A 1 80 ? -5.628 8.866 18.835 1.00 96.94 80 VAL A N 1
ATOM 559 C CA . VAL A 1 80 ? -6.289 8.679 20.123 1.00 96.94 80 VAL A CA 1
ATOM 560 C C . VAL A 1 80 ? -7.795 8.713 19.915 1.00 96.94 80 VAL A C 1
ATOM 562 O O . VAL A 1 80 ? -8.347 9.744 19.532 1.00 96.94 80 VAL A O 1
ATOM 565 N N . ASN A 1 81 ? -8.469 7.602 20.200 1.00 96.94 81 ASN A N 1
ATOM 566 C CA . ASN A 1 81 ? -9.927 7.535 20.233 1.00 96.94 81 ASN A CA 1
ATOM 567 C C . ASN A 1 81 ? -10.387 7.479 21.693 1.00 96.94 81 ASN A C 1
ATOM 569 O O . ASN A 1 81 ? -10.020 6.565 22.433 1.00 96.94 81 ASN A O 1
ATOM 573 N N . ALA A 1 82 ? -11.203 8.447 22.115 1.00 96.25 82 ALA A N 1
ATOM 574 C CA . ALA A 1 82 ? -11.724 8.475 23.483 1.00 96.25 82 ALA A CA 1
ATOM 575 C C . ALA A 1 82 ? -12.678 7.315 23.765 1.00 96.25 82 ALA A C 1
ATOM 577 O O . ALA A 1 82 ? -12.577 6.678 24.811 1.00 96.25 82 ALA A O 1
ATOM 578 N N . ILE A 1 83 ? -13.566 7.028 22.813 1.00 97.31 83 ILE A N 1
ATOM 579 C CA . ILE A 1 83 ? -14.495 5.899 22.839 1.00 97.31 83 ILE A CA 1
ATOM 580 C C . ILE A 1 83 ? -14.416 5.212 21.478 1.00 97.31 83 ILE A C 1
ATOM 582 O O . ILE A 1 83 ? -14.751 5.822 20.462 1.00 97.31 83 ILE A O 1
ATOM 586 N N . HIS A 1 84 ? -14.025 3.942 21.461 1.00 98.06 84 HIS A N 1
ATOM 587 C CA . HIS A 1 84 ? -14.108 3.074 20.292 1.00 98.06 84 HIS A CA 1
ATOM 588 C C . HIS A 1 84 ? -14.981 1.860 20.636 1.00 98.06 84 HIS A C 1
ATOM 590 O O . HIS A 1 84 ? -14.582 0.976 21.388 1.00 98.06 84 HIS A O 1
ATOM 596 N N . LEU A 1 85 ? -16.198 1.836 20.094 1.00 97.44 85 LEU A N 1
ATOM 597 C CA . LEU A 1 85 ? -17.158 0.749 20.247 1.00 97.44 85 LEU A CA 1
ATOM 598 C C . LEU A 1 85 ? -17.170 -0.126 18.990 1.00 97.44 85 LEU A C 1
ATOM 600 O O . LEU A 1 85 ? -17.466 0.353 17.897 1.00 97.44 85 LEU A O 1
ATOM 604 N N . THR A 1 86 ? -16.941 -1.422 19.158 1.00 97.06 86 THR A N 1
ATOM 605 C CA . THR A 1 86 ? -17.137 -2.439 18.123 1.00 97.06 86 THR A CA 1
ATOM 606 C C . THR A 1 86 ? -18.310 -3.329 18.525 1.00 97.06 86 THR A C 1
ATOM 608 O O . THR A 1 86 ? -18.283 -3.925 19.598 1.00 97.06 86 THR A O 1
ATOM 611 N N . VAL A 1 87 ? -19.333 -3.458 17.681 1.00 95.69 87 VAL A N 1
ATOM 612 C CA . VAL A 1 87 ? -20.488 -4.343 17.913 1.00 95.69 87 VAL A CA 1
ATOM 613 C C . VAL A 1 87 ? -20.347 -5.588 17.055 1.00 95.69 87 VAL A C 1
ATOM 615 O O . VAL A 1 87 ? -20.100 -5.499 15.850 1.00 95.69 87 VAL A O 1
ATOM 618 N N . THR A 1 88 ? -20.532 -6.757 17.654 1.00 92.94 88 THR A N 1
ATOM 619 C CA . THR A 1 88 ? -20.418 -8.049 16.987 1.00 92.94 88 THR A CA 1
ATOM 620 C C . THR A 1 88 ? -21.719 -8.843 17.052 1.00 92.94 88 THR A C 1
ATOM 622 O O . THR A 1 88 ? -22.518 -8.717 17.975 1.00 92.94 88 THR A O 1
ATOM 625 N N . ALA A 1 89 ? -21.928 -9.686 16.044 1.00 86.94 89 ALA A N 1
ATOM 626 C CA . ALA A 1 89 ? -22.903 -10.766 16.067 1.00 86.94 89 ALA A CA 1
ATOM 627 C C . ALA A 1 89 ? -22.126 -12.077 15.905 1.00 86.94 89 ALA A C 1
ATOM 629 O O . ALA A 1 89 ? -21.723 -12.455 14.801 1.00 86.94 89 ALA A O 1
ATOM 630 N N . GLY A 1 90 ? -21.815 -12.729 17.028 1.00 82.44 90 GLY A N 1
ATOM 631 C CA . GLY A 1 90 ? -20.824 -13.806 17.045 1.00 82.44 90 GLY A CA 1
ATOM 632 C C . GLY A 1 90 ? -19.421 -13.264 16.742 1.00 82.44 90 GLY A C 1
ATOM 633 O O . GLY A 1 90 ? -18.955 -12.350 17.419 1.00 82.44 90 GLY A O 1
ATOM 634 N N . SER A 1 91 ? -18.749 -13.815 15.727 1.00 80.69 91 SER A N 1
ATOM 635 C CA . SER A 1 91 ? -17.400 -13.387 15.305 1.00 80.69 91 SER A CA 1
ATOM 636 C C . SER A 1 91 ? -17.396 -12.303 14.222 1.00 80.69 91 SER A C 1
ATOM 638 O O . SER A 1 91 ? -16.327 -11.892 13.778 1.00 80.69 91 SER A O 1
ATOM 640 N N . VAL A 1 92 ? -18.568 -11.853 13.766 1.00 89.12 92 VAL A N 1
ATOM 641 C CA . VAL A 1 92 ? -18.688 -10.850 12.702 1.00 89.12 92 VAL A CA 1
ATOM 642 C C . VAL A 1 92 ? -18.892 -9.475 13.325 1.00 89.12 92 VAL A C 1
ATOM 644 O O . VAL A 1 92 ? -19.832 -9.284 14.095 1.00 89.12 92 VAL A O 1
ATOM 647 N N . VAL A 1 93 ? -18.034 -8.513 12.982 1.00 92.12 93 VAL A N 1
ATOM 648 C CA . VAL A 1 93 ? -18.240 -7.097 13.322 1.00 92.12 93 VAL A CA 1
ATOM 649 C C . VAL A 1 93 ? -19.372 -6.549 12.458 1.00 92.12 93 VAL A C 1
ATOM 651 O O . VAL A 1 93 ? -19.334 -6.657 11.235 1.00 92.12 93 VAL A O 1
ATOM 654 N N . THR A 1 94 ? -20.391 -5.984 13.098 1.00 93.44 94 THR A N 1
ATOM 655 C CA . THR A 1 94 ? -21.606 -5.473 12.440 1.00 93.44 94 THR A CA 1
ATOM 656 C C . THR A 1 94 ? -21.713 -3.954 12.487 1.00 93.44 94 THR A C 1
ATOM 658 O O . THR A 1 94 ? -22.355 -3.366 11.621 1.00 93.44 94 THR A O 1
ATOM 661 N N . ALA A 1 95 ? -21.064 -3.313 13.461 1.00 92.38 95 ALA A N 1
ATOM 662 C CA . ALA A 1 95 ? -20.935 -1.866 13.530 1.00 92.38 95 ALA A CA 1
ATOM 663 C C . ALA A 1 95 ? -19.644 -1.471 14.255 1.00 92.38 95 ALA A C 1
ATOM 665 O O . ALA A 1 95 ? -19.181 -2.170 15.158 1.00 92.38 95 ALA A O 1
ATOM 666 N N . GLU A 1 96 ? -19.109 -0.317 13.881 1.00 95.56 96 GLU A N 1
ATOM 667 C CA . GLU A 1 96 ? -17.981 0.337 14.533 1.00 95.56 96 GLU A CA 1
ATOM 668 C C . GLU A 1 96 ? -18.353 1.806 14.734 1.00 95.56 96 GLU A C 1
ATOM 670 O O . GLU A 1 96 ? -18.854 2.460 13.816 1.00 95.56 96 GLU A O 1
ATOM 675 N N . VAL A 1 97 ? -18.166 2.314 15.951 1.00 95.56 97 VAL A N 1
ATOM 676 C CA . VAL A 1 97 ? -18.439 3.709 16.296 1.00 95.56 97 VAL A CA 1
ATOM 677 C C . VAL A 1 97 ? -17.253 4.266 17.061 1.00 95.56 97 VAL A C 1
ATOM 679 O O . VAL A 1 97 ? -16.870 3.740 18.105 1.00 95.56 97 VAL A O 1
ATOM 682 N N . ILE A 1 98 ? -16.713 5.373 16.563 1.00 96.31 98 ILE A N 1
ATOM 683 C CA . ILE A 1 98 ? -15.667 6.144 17.229 1.00 96.31 98 ILE A CA 1
ATOM 684 C C . ILE A 1 98 ? -16.263 7.490 17.638 1.00 96.31 98 ILE A C 1
ATOM 686 O O . ILE A 1 98 ? -16.818 8.208 16.804 1.00 96.31 98 ILE A O 1
ATOM 690 N N . VAL A 1 99 ? -16.154 7.838 18.920 1.00 95.62 99 VAL A N 1
ATOM 691 C CA . VAL A 1 99 ? -16.574 9.144 19.442 1.00 95.62 99 VAL A CA 1
ATOM 692 C C . VAL A 1 99 ? -15.358 9.878 19.980 1.00 95.62 99 VAL A C 1
ATOM 694 O O . VAL A 1 99 ? -14.691 9.390 20.889 1.00 95.62 99 VAL A O 1
ATOM 697 N N . SER A 1 100 ? -15.129 11.079 19.436 1.00 95.75 100 SER A N 1
ATOM 698 C CA . SER A 1 100 ? -13.976 11.944 19.707 1.00 95.75 100 SER A CA 1
ATOM 699 C C . SER A 1 100 ? -12.642 11.271 19.377 1.00 95.75 100 SER A C 1
ATOM 701 O O . SER A 1 100 ? -12.108 10.484 20.158 1.00 95.75 100 SER A O 1
ATOM 703 N N . SER A 1 101 ? -12.096 11.634 18.218 1.00 96.50 101 SER A N 1
ATOM 704 C CA . SER A 1 101 ? -10.800 11.171 17.730 1.00 96.50 101 SER A CA 1
ATOM 705 C C . SER A 1 101 ? -9.862 12.360 17.559 1.00 96.50 101 SER A C 1
ATOM 707 O O . SER A 1 101 ? -10.273 13.397 17.033 1.00 96.50 101 SER A O 1
ATOM 709 N N . ALA A 1 102 ? -8.625 12.212 18.017 1.00 89.81 102 ALA A N 1
ATOM 710 C CA . ALA A 1 102 ? -7.545 13.156 17.784 1.00 89.81 102 ALA A CA 1
ATOM 711 C C . ALA A 1 102 ? -6.385 12.423 17.106 1.00 89.81 102 ALA A C 1
ATOM 713 O O . ALA A 1 102 ? -6.042 11.299 17.480 1.00 89.81 102 ALA A O 1
ATOM 714 N N . HIS A 1 103 ? -5.801 13.049 16.092 1.00 93.00 103 HIS A N 1
ATOM 715 C CA . HIS A 1 103 ? -4.644 12.523 15.380 1.00 93.00 103 HIS A CA 1
ATOM 716 C C . HIS A 1 103 ? -3.528 13.560 15.386 1.00 93.00 103 HIS A C 1
ATOM 718 O O . HIS A 1 103 ? -3.770 14.767 15.294 1.00 93.00 103 HIS A O 1
ATOM 724 N N . SER A 1 104 ? -2.298 13.086 15.542 1.00 86.06 104 SER A N 1
ATOM 725 C CA . SER A 1 104 ? -1.106 13.908 15.412 1.00 86.06 104 SER A CA 1
ATOM 726 C C . SER A 1 104 ? 0.030 13.082 14.855 1.00 86.06 104 SER A C 1
ATOM 728 O O . SER A 1 104 ? 0.280 11.961 15.300 1.00 86.06 104 SER A O 1
ATOM 730 N N . ASP A 1 105 ? 0.760 13.682 13.929 1.00 90.00 105 ASP A N 1
ATOM 731 C CA . ASP A 1 105 ? 1.991 13.136 13.406 1.00 90.00 105 ASP A CA 1
ATOM 732 C C . ASP A 1 105 ? 3.067 14.214 13.275 1.00 90.00 105 ASP A C 1
ATOM 734 O O . ASP A 1 105 ? 2.799 15.412 13.160 1.00 90.00 105 ASP A O 1
ATOM 738 N N . VAL A 1 106 ? 4.320 13.775 13.318 1.00 77.50 106 VAL A N 1
ATOM 739 C CA . VAL A 1 106 ? 5.468 14.595 12.955 1.00 77.50 106 VAL A CA 1
ATOM 740 C C . VAL A 1 106 ? 6.451 13.767 12.144 1.00 77.50 106 VAL A C 1
ATOM 742 O O . VAL A 1 106 ? 6.724 12.601 12.437 1.00 77.50 106 VAL A O 1
ATOM 745 N N . GLN A 1 107 ? 6.988 14.394 11.104 1.00 76.94 107 GLN A N 1
ATOM 746 C CA . GLN A 1 107 ? 7.927 13.793 10.166 1.00 76.94 107 GLN A CA 1
ATOM 747 C C . GLN A 1 107 ? 9.262 14.545 10.212 1.00 76.94 107 GLN A C 1
ATOM 749 O O . GLN A 1 107 ? 9.297 15.755 10.430 1.00 76.94 107 GLN A O 1
ATOM 754 N N . GLY A 1 108 ? 10.368 13.835 9.979 1.00 66.19 108 GLY A N 1
ATOM 755 C CA . GLY A 1 108 ? 11.711 14.423 9.886 1.00 66.19 108 GLY A CA 1
ATOM 756 C C . GLY A 1 108 ? 12.444 14.590 11.221 1.00 66.19 108 GLY A C 1
ATOM 757 O O . GLY A 1 108 ? 13.296 15.465 11.349 1.00 66.19 108 GLY A O 1
ATOM 758 N N . CYS A 1 109 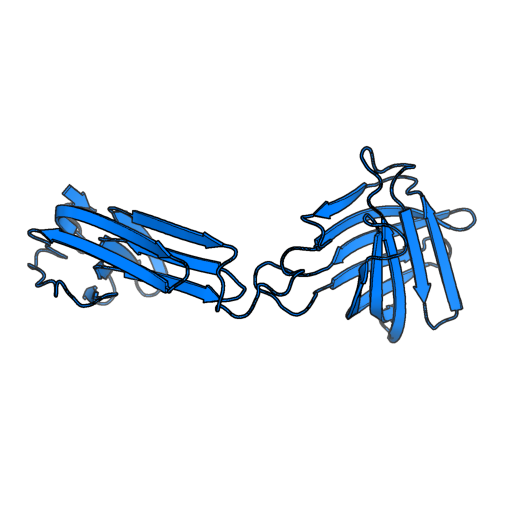? 12.132 13.769 12.225 1.00 65.44 109 CYS A N 1
ATOM 759 C CA . CYS A 1 109 ? 12.657 13.952 13.576 1.00 65.44 109 CYS A CA 1
ATOM 760 C C . CYS A 1 109 ? 14.121 13.508 13.781 1.00 65.44 109 CYS A C 1
ATOM 762 O O . CYS A 1 109 ? 14.455 12.361 13.463 1.00 65.44 109 CYS A O 1
ATOM 764 N N . PRO A 1 110 ? 14.992 14.354 14.378 1.00 54.22 110 PRO A N 1
ATOM 765 C CA . PRO A 1 110 ? 16.354 13.967 14.754 1.00 54.22 110 PRO A CA 1
ATOM 766 C C . PRO A 1 110 ? 16.341 12.894 15.856 1.00 54.22 110 PRO A C 1
ATOM 768 O O . PRO A 1 110 ? 15.746 13.105 16.908 1.00 54.22 110 PRO A O 1
ATOM 771 N N . GLY A 1 111 ? 17.006 11.753 15.642 1.00 53.97 111 GLY A N 1
ATOM 772 C CA . GLY A 1 111 ? 17.144 10.684 16.649 1.00 53.97 111 GLY A CA 1
ATOM 773 C C . GLY A 1 111 ? 16.151 9.518 16.540 1.00 53.97 111 GLY A C 1
ATOM 774 O O . GLY A 1 111 ? 16.324 8.515 17.227 1.00 53.97 111 GLY A O 1
ATOM 775 N N . CYS A 1 112 ? 15.170 9.578 15.636 1.00 39.78 112 CYS A N 1
ATOM 776 C CA . CYS A 1 112 ? 14.513 8.370 15.125 1.00 39.78 112 CYS A CA 1
ATOM 777 C C . CYS A 1 112 ? 15.423 7.739 14.058 1.00 39.78 112 CYS A C 1
ATOM 779 O O . CYS A 1 112 ? 16.071 8.502 13.333 1.00 39.78 112 CYS A O 1
ATOM 781 N N . PRO A 1 113 ? 15.493 6.396 13.903 1.00 46.06 113 PRO A N 1
ATOM 782 C CA . PRO A 1 113 ? 16.176 5.828 12.748 1.00 46.06 113 PRO A CA 1
ATOM 783 C C . PRO A 1 113 ? 15.579 6.496 11.501 1.00 46.06 113 PRO A C 1
ATOM 785 O O . PRO A 1 113 ? 14.344 6.588 11.408 1.00 46.06 113 PRO A O 1
ATOM 788 N N . PRO A 1 114 ? 16.419 7.067 10.618 1.00 45.56 114 PRO A N 1
ATOM 789 C CA . PRO A 1 114 ? 15.948 7.873 9.504 1.00 45.56 114 PRO A CA 1
ATOM 790 C C . PRO A 1 114 ? 14.882 7.094 8.738 1.00 45.56 114 PRO A C 1
ATOM 792 O O . PRO A 1 114 ? 14.997 5.874 8.587 1.00 45.56 114 PRO A O 1
ATOM 795 N N . LYS A 1 115 ? 13.846 7.794 8.246 1.00 41.28 115 LYS A N 1
ATOM 796 C CA . LYS A 1 115 ? 13.059 7.285 7.115 1.00 41.28 115 LYS A CA 1
ATOM 797 C C . LYS A 1 115 ? 14.104 6.782 6.134 1.00 41.28 115 LYS A C 1
ATOM 799 O O . LYS A 1 115 ? 14.962 7.601 5.790 1.00 41.28 115 LYS A O 1
ATOM 804 N N . PRO A 1 116 ? 14.131 5.485 5.757 1.00 48.16 116 PRO A N 1
ATOM 805 C CA . PRO A 1 116 ? 14.999 5.070 4.671 1.00 48.16 116 PRO A CA 1
ATOM 806 C C . PRO A 1 116 ? 14.737 6.094 3.568 1.00 48.16 116 PRO A C 1
ATOM 808 O O . PRO A 1 116 ? 13.555 6.298 3.269 1.00 48.16 116 PRO A O 1
ATOM 811 N N . PRO A 1 117 ? 15.757 6.832 3.092 1.00 53.34 117 PRO A N 1
ATOM 812 C CA . PRO A 1 117 ? 15.571 8.080 2.342 1.00 53.34 117 PRO A CA 1
ATOM 813 C C . PRO A 1 117 ? 14.605 7.944 1.152 1.00 53.34 117 PRO A C 1
ATOM 815 O O . PRO A 1 117 ? 14.016 8.920 0.704 1.00 53.34 117 PRO A O 1
ATOM 818 N N . CYS A 1 118 ? 14.341 6.705 0.741 1.00 61.22 118 CYS A N 1
ATOM 819 C CA . CYS A 1 118 ? 13.506 6.318 -0.369 1.00 61.22 118 CYS A CA 1
ATOM 820 C C . CYS A 1 118 ? 12.137 5.704 -0.014 1.00 61.22 118 CYS A C 1
ATOM 822 O O . CYS A 1 118 ? 11.531 5.175 -0.929 1.00 61.22 118 CYS A O 1
ATOM 824 N N . SER A 1 119 ? 11.599 5.715 1.220 1.00 62.00 119 SER A N 1
ATOM 825 C CA . SER A 1 119 ? 10.399 4.892 1.549 1.00 62.00 119 SER A CA 1
ATOM 826 C C . SER A 1 119 ? 9.068 5.308 0.890 1.00 62.00 119 SER A C 1
ATOM 828 O O . SER A 1 119 ? 8.006 4.804 1.245 1.00 62.00 119 SER A O 1
ATOM 830 N N . THR A 1 120 ? 9.099 6.230 -0.072 1.00 70.06 120 THR A N 1
ATOM 831 C CA . THR A 1 120 ? 7.969 6.532 -0.962 1.00 70.06 120 THR A CA 1
ATOM 832 C C . THR A 1 120 ? 8.372 6.681 -2.430 1.00 70.06 120 THR A C 1
ATOM 834 O O . THR A 1 120 ? 7.534 7.099 -3.220 1.00 70.06 120 THR A O 1
ATOM 837 N N . ASP A 1 121 ? 9.622 6.365 -2.788 1.00 85.50 121 ASP A N 1
ATOM 838 C CA . ASP A 1 121 ? 10.095 6.386 -4.171 1.00 85.50 121 ASP A CA 1
ATOM 839 C C . ASP A 1 121 ? 9.518 5.176 -4.906 1.00 85.50 121 ASP A C 1
ATOM 841 O O . ASP A 1 121 ? 9.932 4.034 -4.677 1.00 85.50 121 ASP A O 1
ATOM 845 N N . PHE A 1 122 ? 8.505 5.435 -5.725 1.00 90.06 122 PHE A N 1
ATOM 846 C CA . PHE A 1 122 ? 7.677 4.401 -6.322 1.00 90.06 122 PHE A CA 1
ATOM 847 C C . PHE A 1 122 ? 7.282 4.788 -7.740 1.00 90.06 122 PHE A C 1
ATOM 849 O O . PHE A 1 122 ? 6.870 5.916 -7.993 1.00 90.06 122 PHE A O 1
ATOM 856 N N . MET A 1 123 ? 7.347 3.840 -8.662 1.00 93.44 123 MET A N 1
ATOM 857 C CA . MET A 1 123 ? 6.923 4.013 -10.040 1.00 93.44 123 MET A CA 1
ATOM 858 C C . MET A 1 123 ? 5.716 3.148 -10.362 1.00 93.44 123 MET A C 1
ATOM 860 O O . MET A 1 123 ? 5.625 1.983 -9.974 1.00 93.44 123 MET A O 1
ATOM 864 N N . THR A 1 124 ? 4.813 3.713 -11.152 1.00 94.81 124 THR A N 1
ATOM 865 C CA . THR A 1 124 ? 3.737 2.978 -11.817 1.00 94.81 124 THR A CA 1
ATOM 866 C C . THR A 1 124 ? 3.800 3.259 -13.296 1.00 94.81 124 THR A C 1
ATOM 868 O O . THR A 1 124 ? 4.038 4.397 -13.689 1.00 94.81 124 THR A O 1
ATOM 871 N N . GLY A 1 125 ? 3.509 2.273 -14.127 1.00 93.75 125 GLY A N 1
ATOM 872 C CA . GLY A 1 125 ? 3.427 2.539 -15.547 1.00 93.75 125 GLY A CA 1
ATOM 873 C C . GLY A 1 125 ? 2.813 1.410 -16.333 1.00 93.75 125 GLY A C 1
ATOM 874 O O . GLY A 1 125 ? 2.755 0.261 -15.900 1.00 93.75 125 GLY A O 1
ATOM 875 N N . GLY A 1 126 ? 2.356 1.747 -17.524 1.00 95.94 126 GLY A N 1
ATOM 876 C CA . GLY A 1 126 ? 1.846 0.776 -18.467 1.00 95.94 126 GLY A CA 1
ATOM 877 C C . GLY A 1 126 ? 1.754 1.386 -19.845 1.00 95.94 126 GLY A C 1
ATOM 878 O O . GLY A 1 126 ? 1.517 2.583 -19.997 1.00 95.94 126 GLY A O 1
ATOM 879 N N . GLY A 1 127 ? 1.955 0.559 -20.858 1.00 96.88 127 GLY A N 1
ATOM 880 C CA . GLY A 1 127 ? 2.022 1.047 -22.218 1.00 96.88 127 GLY A CA 1
ATOM 881 C C . GLY A 1 127 ? 2.642 0.048 -23.164 1.00 96.88 127 GLY A C 1
ATOM 882 O O . GLY A 1 127 ? 2.602 -1.167 -22.949 1.00 96.88 127 GLY A O 1
ATOM 883 N N . TRP A 1 128 ? 3.200 0.580 -24.241 1.00 97.88 128 TRP A N 1
ATOM 884 C CA . TRP A 1 128 ? 3.955 -0.201 -25.195 1.00 97.88 128 TRP A CA 1
ATOM 885 C C . TRP A 1 128 ? 5.067 0.609 -25.851 1.00 97.88 128 TRP A C 1
ATOM 887 O O . TRP A 1 128 ? 4.952 1.816 -26.073 1.00 97.88 128 TRP A O 1
ATOM 897 N N . ILE A 1 129 ? 6.135 -0.106 -26.186 1.00 97.81 129 ILE A N 1
ATOM 898 C CA . ILE A 1 129 ? 7.243 0.379 -27.004 1.00 97.81 129 ILE A CA 1
ATOM 899 C C . ILE A 1 129 ? 7.235 -0.349 -28.344 1.00 97.81 129 ILE A C 1
ATOM 901 O O . ILE A 1 129 ? 6.745 -1.479 -28.464 1.00 97.81 129 ILE A O 1
ATOM 905 N N . LYS A 1 130 ? 7.795 0.290 -29.366 1.00 96.75 130 LYS A N 1
ATOM 906 C CA . LYS A 1 130 ? 8.030 -0.358 -30.653 1.00 96.75 130 LYS A CA 1
ATOM 907 C C . LYS A 1 130 ? 9.183 -1.353 -30.530 1.00 96.75 130 LYS A C 1
ATOM 909 O O . LYS A 1 130 ? 10.239 -1.021 -30.004 1.00 96.75 130 LYS A O 1
ATOM 914 N N . VAL A 1 131 ? 8.996 -2.556 -31.063 1.00 94.12 131 VAL A N 1
ATOM 915 C CA . VAL A 1 131 ? 10.049 -3.575 -31.179 1.00 94.12 131 VAL A CA 1
ATOM 916 C C . VAL A 1 131 ? 9.985 -4.106 -32.601 1.00 94.12 131 VAL A C 1
ATOM 918 O O . VAL A 1 131 ? 8.923 -4.548 -33.027 1.00 94.12 131 VAL A O 1
ATOM 921 N N . GLY A 1 132 ? 11.074 -4.029 -33.371 1.00 89.19 132 GLY A N 1
ATOM 922 C CA . GLY A 1 132 ? 11.074 -4.436 -34.784 1.00 89.19 132 GLY A CA 1
ATOM 923 C C . GLY A 1 132 ? 9.900 -3.844 -35.585 1.00 89.19 132 GLY A C 1
ATOM 924 O O . GLY A 1 132 ? 9.693 -2.628 -35.604 1.00 89.19 132 GLY A O 1
ATOM 925 N N . SER A 1 133 ? 9.113 -4.713 -36.228 1.00 89.81 133 SER A N 1
ATOM 926 C CA . SER A 1 133 ? 7.882 -4.361 -36.957 1.00 89.81 133 SER A CA 1
ATOM 927 C C . SER A 1 133 ? 6.605 -4.394 -36.107 1.00 89.81 133 SER A C 1
ATOM 929 O O . SER A 1 133 ? 5.519 -4.168 -36.636 1.00 89.81 133 SER A O 1
ATOM 931 N N . GLY A 1 134 ? 6.714 -4.694 -34.816 1.00 92.62 134 GLY A N 1
ATOM 932 C CA . GLY A 1 134 ? 5.589 -4.849 -33.901 1.00 92.62 134 GLY A CA 1
ATOM 933 C C . GLY A 1 134 ? 5.750 -4.023 -32.633 1.00 92.62 134 GLY A C 1
ATOM 934 O O . GLY A 1 134 ? 6.381 -2.962 -32.619 1.00 92.62 134 GLY A O 1
ATOM 935 N N . LYS A 1 135 ? 5.134 -4.503 -31.556 1.00 96.06 135 LYS A N 1
ATOM 936 C CA . LYS A 1 135 ? 5.090 -3.815 -30.268 1.00 96.06 135 LYS A CA 1
ATOM 937 C C . LYS A 1 135 ? 5.356 -4.778 -29.128 1.00 96.06 135 LYS A C 1
ATOM 939 O O . LYS A 1 135 ? 5.000 -5.954 -29.214 1.00 96.06 135 LYS A O 1
ATOM 944 N N . ALA A 1 136 ? 5.896 -4.240 -28.049 1.00 97.88 136 ALA A N 1
ATOM 945 C CA . ALA A 1 136 ? 5.925 -4.930 -26.781 1.00 97.88 136 ALA A CA 1
ATOM 946 C C . ALA A 1 136 ? 5.146 -4.149 -25.733 1.00 97.88 136 ALA A C 1
ATOM 948 O O . ALA A 1 136 ? 5.367 -2.952 -25.541 1.00 97.88 136 ALA A O 1
ATOM 949 N N . ASN A 1 137 ? 4.217 -4.838 -25.086 1.00 98.12 137 ASN A N 1
ATOM 950 C CA . ASN A 1 137 ? 3.355 -4.295 -24.056 1.00 98.12 137 ASN A CA 1
ATOM 951 C C . ASN A 1 137 ? 3.974 -4.536 -22.685 1.00 98.12 137 ASN A C 1
ATOM 953 O O . ASN A 1 137 ? 4.566 -5.584 -22.445 1.00 98.12 137 ASN A O 1
ATOM 957 N N . PHE A 1 138 ? 3.797 -3.586 -21.776 1.00 98.19 138 PHE A N 1
ATOM 958 C CA . PHE A 1 138 ? 4.250 -3.726 -20.402 1.00 98.19 138 PHE A CA 1
ATOM 959 C C . PHE A 1 138 ? 3.263 -3.098 -19.426 1.00 98.19 138 PHE A C 1
ATOM 961 O O . PHE A 1 138 ? 2.481 -2.210 -19.777 1.00 98.19 138 PHE A O 1
ATOM 968 N N . GLY A 1 139 ? 3.330 -3.559 -18.184 1.00 97.00 139 GLY A N 1
ATOM 969 C CA . GLY A 1 139 ? 2.606 -2.986 -17.062 1.00 97.00 139 GLY A CA 1
ATOM 970 C C . GLY A 1 139 ? 3.354 -3.278 -15.778 1.00 97.00 139 GLY A C 1
ATOM 971 O O . GLY A 1 139 ? 3.793 -4.415 -15.566 1.00 97.00 139 GLY A O 1
ATOM 972 N N . PHE A 1 140 ? 3.519 -2.256 -14.943 1.00 97.38 140 PHE A N 1
ATOM 973 C CA . PHE A 1 140 ? 4.263 -2.408 -13.714 1.00 97.38 140 PHE A CA 1
ATOM 974 C C . PHE A 1 140 ? 3.887 -1.456 -12.588 1.00 97.38 140 PHE A C 1
ATOM 976 O O . PHE A 1 140 ? 3.371 -0.354 -12.783 1.00 97.38 140 PHE A O 1
ATOM 983 N N .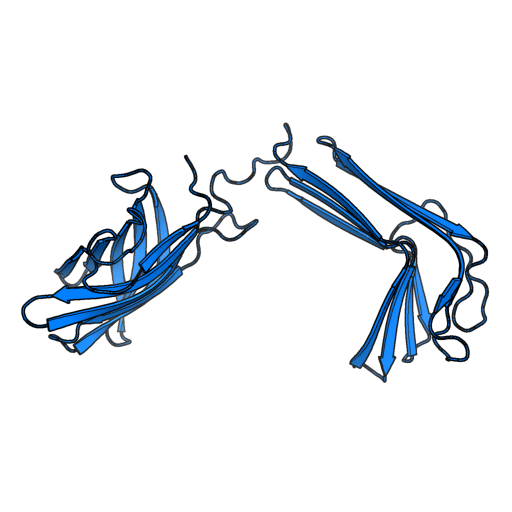 ASN A 1 141 ? 4.228 -1.911 -11.391 1.00 94.00 141 ASN A N 1
ATOM 984 C CA . ASN A 1 141 ? 4.477 -1.077 -10.236 1.00 94.00 141 ASN A CA 1
ATOM 985 C C . ASN A 1 141 ? 5.773 -1.550 -9.566 1.00 94.00 141 ASN A C 1
ATOM 987 O O . ASN A 1 141 ? 6.040 -2.752 -9.515 1.00 94.00 141 ASN A O 1
ATOM 991 N N . ALA A 1 142 ? 6.616 -0.618 -9.133 1.00 93.81 142 ALA A N 1
ATOM 992 C CA . ALA A 1 142 ? 7.913 -0.950 -8.563 1.00 93.81 142 ALA A CA 1
ATOM 993 C C . ALA A 1 142 ? 8.431 0.154 -7.646 1.00 93.81 142 ALA A C 1
ATOM 995 O O . ALA A 1 142 ? 8.235 1.329 -7.932 1.00 93.81 142 ALA A O 1
ATOM 996 N N . GLY A 1 143 ? 9.134 -0.220 -6.583 1.00 91.56 143 GLY A N 1
ATOM 997 C CA . GLY A 1 143 ? 9.801 0.716 -5.682 1.00 91.56 143 GLY A CA 1
ATOM 998 C C . GLY A 1 143 ? 9.419 0.507 -4.229 1.00 91.56 143 GLY A C 1
ATOM 999 O O . GLY A 1 143 ? 8.911 -0.546 -3.839 1.00 91.56 143 GLY A O 1
ATOM 1000 N N . PHE A 1 144 ? 9.691 1.508 -3.407 1.00 86.56 144 PHE A N 1
ATOM 1001 C CA . PHE A 1 144 ? 9.474 1.431 -1.973 1.00 86.56 144 PHE A CA 1
ATOM 1002 C C . PHE A 1 144 ? 8.060 1.879 -1.612 1.00 86.56 144 PHE A C 1
ATOM 1004 O O . PHE A 1 144 ? 7.634 3.001 -1.894 1.00 86.56 144 PHE A O 1
ATOM 1011 N N . LYS A 1 145 ? 7.336 0.997 -0.926 1.00 77.56 145 LYS A N 1
ATOM 1012 C CA . LYS A 1 145 ? 6.076 1.350 -0.272 1.00 77.56 145 LYS A CA 1
ATOM 1013 C C . LYS A 1 145 ? 6.332 2.157 1.006 1.00 77.56 145 LYS A C 1
ATOM 1015 O O . LYS A 1 145 ? 7.390 1.978 1.621 1.00 77.56 145 LYS A O 1
ATOM 1020 N N . PRO A 1 146 ? 5.346 2.961 1.458 1.00 69.25 146 PRO A N 1
ATOM 1021 C CA . PRO A 1 146 ? 5.404 3.633 2.751 1.00 69.25 146 PRO A CA 1
ATOM 1022 C C . PRO A 1 146 ? 5.858 2.679 3.856 1.00 69.25 146 PRO A C 1
ATOM 1024 O O . PRO A 1 146 ? 5.324 1.580 3.990 1.00 69.25 146 PRO A O 1
ATOM 1027 N N . ASN A 1 147 ? 6.849 3.108 4.637 1.00 64.56 147 ASN A N 1
ATOM 1028 C CA . ASN A 1 147 ? 7.417 2.359 5.764 1.00 64.56 147 ASN A CA 1
ATOM 1029 C C . ASN A 1 147 ? 8.122 1.034 5.398 1.00 64.56 147 ASN A C 1
ATOM 1031 O O . ASN A 1 147 ? 8.466 0.272 6.298 1.00 64.56 147 ASN A O 1
ATOM 1035 N N . SER A 1 148 ? 8.399 0.775 4.114 1.00 72.19 148 SER A N 1
ATOM 1036 C CA . SER A 1 148 ? 9.242 -0.343 3.678 1.00 72.19 148 SER A CA 1
ATOM 1037 C C . SER A 1 148 ? 10.686 0.102 3.440 1.00 72.19 148 SER A C 1
ATOM 1039 O O . SER A 1 148 ? 10.938 1.139 2.823 1.00 72.19 148 SER A O 1
ATOM 1041 N N . SER A 1 149 ? 11.644 -0.705 3.895 1.00 70.94 149 SER A N 1
ATOM 1042 C CA . SER A 1 149 ? 13.067 -0.576 3.552 1.00 70.94 149 SER A CA 1
ATOM 1043 C C . SER A 1 149 ? 13.479 -1.456 2.369 1.00 70.94 149 SER A C 1
ATOM 1045 O O . SER A 1 149 ? 14.607 -1.341 1.894 1.00 70.94 149 SER A O 1
ATOM 1047 N N . THR A 1 150 ? 12.583 -2.314 1.877 1.00 80.75 150 THR A N 1
ATOM 1048 C CA . THR A 1 150 ? 12.816 -3.170 0.710 1.00 80.75 150 THR A CA 1
ATOM 1049 C C . THR A 1 150 ? 11.889 -2.765 -0.432 1.00 80.75 150 THR A C 1
ATOM 1051 O O . THR A 1 150 ? 10.682 -2.613 -0.204 1.00 80.75 150 THR A O 1
ATOM 1054 N N . PRO A 1 151 ? 12.409 -2.590 -1.656 1.00 87.75 151 PRO A N 1
ATOM 1055 C CA . PRO A 1 151 ? 11.564 -2.316 -2.802 1.00 87.75 151 PRO A CA 1
ATOM 1056 C C . PRO A 1 151 ? 10.768 -3.572 -3.175 1.00 87.75 151 PRO A C 1
ATOM 1058 O O . PRO A 1 151 ? 11.223 -4.699 -2.982 1.00 87.75 151 PRO A O 1
ATOM 1061 N N . GLU A 1 152 ? 9.580 -3.372 -3.728 1.00 91.62 152 GLU A N 1
ATOM 1062 C CA . GLU A 1 152 ? 8.769 -4.430 -4.327 1.00 91.62 152 GLU A CA 1
ATOM 1063 C C . GLU A 1 152 ? 8.672 -4.223 -5.838 1.00 91.62 152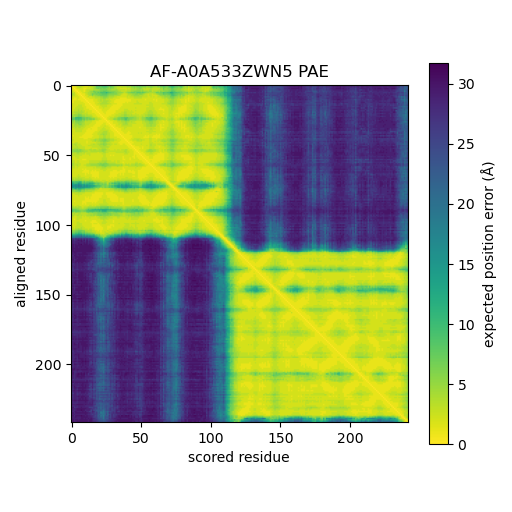 GLU A C 1
ATOM 1065 O O . GLU A 1 152 ? 8.881 -3.114 -6.334 1.00 91.62 152 GLU A O 1
ATOM 1070 N N . ILE A 1 153 ? 8.337 -5.285 -6.574 1.00 94.69 153 ILE A N 1
ATOM 1071 C CA . ILE A 1 153 ? 8.073 -5.202 -8.008 1.00 94.69 153 ILE A CA 1
ATOM 1072 C C . ILE A 1 153 ? 6.927 -6.122 -8.420 1.00 94.69 153 ILE A C 1
ATOM 1074 O O . ILE A 1 153 ? 6.880 -7.295 -8.057 1.00 94.69 153 ILE A O 1
ATOM 1078 N N . HIS A 1 154 ? 6.046 -5.596 -9.262 1.00 95.06 154 HIS A N 1
ATOM 1079 C CA . HIS A 1 154 ? 5.218 -6.378 -10.167 1.00 95.06 154 HIS A CA 1
ATOM 1080 C C . HIS A 1 154 ? 5.437 -5.823 -11.562 1.00 95.06 154 HIS A C 1
ATOM 1082 O O . HIS A 1 154 ? 4.967 -4.732 -11.859 1.00 95.06 154 HIS A O 1
ATOM 1088 N N . PHE A 1 155 ? 6.150 -6.553 -12.414 1.00 97.88 155 PHE A N 1
ATOM 1089 C CA . PHE A 1 155 ? 6.441 -6.123 -13.777 1.00 97.88 155 PHE A CA 1
ATOM 1090 C C . PHE A 1 155 ? 6.138 -7.264 -14.739 1.00 97.88 155 PHE A C 1
ATOM 1092 O O . PHE A 1 155 ? 6.637 -8.374 -14.555 1.00 97.88 155 PHE A O 1
ATOM 1099 N N . ASN A 1 156 ? 5.327 -6.982 -15.756 1.00 97.50 156 ASN A N 1
ATOM 1100 C CA . ASN A 1 156 ? 5.032 -7.909 -16.842 1.00 97.50 156 ASN A CA 1
ATOM 1101 C C . ASN A 1 156 ? 5.350 -7.252 -18.181 1.00 97.50 156 ASN A C 1
ATOM 1103 O O . ASN A 1 156 ? 5.058 -6.071 -18.379 1.00 97.50 156 ASN A O 1
ATOM 1107 N N . TYR A 1 157 ? 5.896 -8.041 -19.100 1.00 98.38 157 TYR A N 1
ATOM 1108 C CA . TYR A 1 157 ? 6.282 -7.616 -20.437 1.00 98.38 157 TYR A CA 1
ATOM 1109 C C . TYR A 1 157 ? 5.960 -8.698 -21.460 1.00 98.38 157 TYR A C 1
ATOM 1111 O O . TYR A 1 157 ? 6.246 -9.871 -21.234 1.00 98.38 157 TYR A O 1
ATOM 1119 N N . ILE A 1 158 ? 5.368 -8.307 -22.584 1.00 98.12 158 ILE A N 1
ATOM 1120 C CA . ILE A 1 158 ? 4.985 -9.212 -23.667 1.00 98.12 158 ILE A CA 1
ATOM 1121 C C . ILE A 1 158 ? 5.464 -8.619 -24.986 1.00 98.12 158 ILE A C 1
ATOM 1123 O O . ILE A 1 158 ? 4.951 -7.587 -25.415 1.00 98.12 158 ILE A O 1
ATOM 1127 N N . ASP A 1 159 ? 6.407 -9.284 -25.647 1.00 97.62 159 ASP A N 1
ATOM 1128 C CA . ASP A 1 159 ? 6.820 -8.953 -27.011 1.00 97.62 159 ASP A CA 1
ATOM 1129 C C . ASP A 1 159 ? 5.940 -9.708 -28.011 1.00 97.62 159 ASP A C 1
ATOM 1131 O O . ASP A 1 159 ? 5.987 -10.936 -28.106 1.00 97.62 159 ASP A O 1
ATOM 1135 N N . HIS A 1 160 ? 5.141 -8.976 -28.788 1.00 95.19 160 HIS A N 1
ATOM 1136 C CA . HIS A 1 160 ? 4.220 -9.577 -29.750 1.00 95.19 160 HIS A CA 1
ATOM 1137 C C . HIS A 1 160 ? 4.884 -10.079 -31.041 1.00 95.19 160 HIS A C 1
ATOM 1139 O O . HIS A 1 160 ? 4.234 -10.813 -31.781 1.00 95.19 160 HIS A O 1
ATOM 1145 N N . ASN A 1 161 ? 6.142 -9.729 -31.331 1.00 92.25 161 ASN A N 1
ATOM 1146 C CA . ASN A 1 161 ? 6.857 -10.306 -32.475 1.00 92.25 161 ASN A CA 1
ATOM 1147 C C . ASN A 1 161 ? 7.349 -11.720 -32.180 1.00 92.25 161 ASN A C 1
ATOM 1149 O O . ASN A 1 161 ? 7.258 -12.596 -33.035 1.00 92.25 161 ASN A O 1
ATOM 1153 N N . SER A 1 162 ? 7.918 -11.923 -30.990 1.00 92.94 162 SER A N 1
ATOM 1154 C CA . SER A 1 162 ? 8.492 -13.210 -30.581 1.00 92.94 162 SER A CA 1
ATOM 1155 C C . SER A 1 162 ? 7.511 -14.081 -29.792 1.00 92.94 162 SER A C 1
ATOM 1157 O O . SER A 1 162 ? 7.741 -15.277 -29.642 1.00 92.94 162 SER A O 1
ATOM 1159 N N . GLY A 1 163 ? 6.427 -13.494 -29.272 1.00 94.38 163 GLY A N 1
ATOM 1160 C CA . GLY A 1 163 ? 5.513 -14.144 -28.331 1.00 94.38 163 GLY A CA 1
ATOM 1161 C C . GLY A 1 163 ? 6.094 -14.294 -26.921 1.00 94.38 163 GLY A C 1
ATOM 1162 O O . GLY A 1 163 ? 5.474 -14.941 -26.079 1.00 94.38 163 GLY A O 1
ATOM 1163 N N . MET A 1 164 ? 7.272 -13.720 -26.656 1.00 97.50 164 MET A N 1
ATOM 1164 C CA . MET A 1 164 ? 7.944 -13.821 -25.366 1.00 97.50 164 MET A CA 1
ATOM 1165 C C . MET A 1 164 ? 7.173 -13.077 -24.284 1.00 97.50 164 MET A C 1
ATOM 1167 O O . MET A 1 164 ? 6.813 -11.913 -24.450 1.00 97.50 164 MET A O 1
ATOM 1171 N N . GLN A 1 165 ? 7.009 -13.737 -23.144 1.00 98.31 165 GLN A N 1
ATOM 1172 C CA . GLN A 1 165 ? 6.453 -13.161 -21.930 1.00 98.31 165 GLN A CA 1
ATOM 1173 C C . GLN A 1 165 ? 7.519 -13.167 -20.847 1.00 98.31 165 GLN A C 1
ATOM 1175 O O . GLN A 1 165 ? 8.093 -14.211 -20.550 1.00 98.31 165 GLN A O 1
ATOM 1180 N N . MET A 1 166 ? 7.772 -12.013 -20.253 1.00 98.12 166 MET A N 1
ATOM 1181 C CA . MET A 1 166 ? 8.667 -11.855 -19.119 1.00 98.12 166 MET A CA 1
ATOM 1182 C C . MET A 1 166 ? 7.867 -11.348 -17.923 1.00 98.12 166 MET A C 1
ATOM 1184 O O . MET A 1 166 ? 7.040 -10.441 -18.051 1.00 98.12 166 MET A O 1
ATOM 1188 N N . LYS A 1 167 ? 8.133 -11.934 -16.758 1.00 98.12 167 LYS A N 1
ATOM 1189 C CA . LYS A 1 167 ? 7.608 -11.491 -15.470 1.00 98.12 167 LYS A CA 1
ATOM 1190 C C . LYS A 1 167 ? 8.761 -11.328 -14.489 1.00 98.12 167 LYS A C 1
ATOM 1192 O O . LYS A 1 167 ? 9.514 -12.276 -14.279 1.00 98.12 167 LYS A O 1
ATOM 1197 N N . ALA A 1 168 ? 8.880 -10.162 -13.860 1.00 96.88 168 ALA A N 1
ATOM 1198 C CA . ALA A 1 168 ? 9.799 -9.988 -12.737 1.00 96.88 168 ALA A CA 1
ATOM 1199 C C . ALA A 1 168 ? 9.259 -10.721 -11.500 1.00 96.88 168 ALA A C 1
ATOM 1201 O O . ALA A 1 168 ? 8.079 -10.593 -11.163 1.00 96.88 168 ALA A O 1
ATOM 1202 N N . THR A 1 169 ? 10.115 -11.484 -10.824 1.00 92.94 169 THR A N 1
ATOM 1203 C CA . THR A 1 169 ? 9.764 -12.261 -9.622 1.00 92.94 169 THR A CA 1
ATOM 1204 C C . THR A 1 169 ? 10.481 -11.777 -8.369 1.00 92.94 169 THR A C 1
ATOM 1206 O O . THR A 1 169 ? 10.051 -12.084 -7.259 1.00 92.94 169 THR A O 1
ATOM 1209 N N . SER A 1 170 ? 11.543 -10.991 -8.525 1.00 91.75 170 SER A N 1
ATOM 1210 C CA . SER A 1 170 ? 12.227 -10.310 -7.432 1.00 91.75 170 SER A CA 1
ATOM 1211 C C . SER A 1 170 ? 12.824 -9.001 -7.919 1.00 91.75 170 SER A C 1
ATOM 1213 O O . SER A 1 170 ? 13.009 -8.819 -9.118 1.00 91.75 170 SER A O 1
ATOM 1215 N N . ILE A 1 171 ? 13.168 -8.121 -6.983 1.00 92.56 171 ILE A N 1
ATOM 1216 C CA . ILE A 1 171 ? 13.942 -6.915 -7.249 1.00 92.56 171 ILE A CA 1
ATOM 1217 C C . ILE A 1 171 ? 15.148 -6.884 -6.311 1.00 92.56 171 ILE A C 1
ATOM 1219 O O . ILE A 1 171 ? 15.008 -6.889 -5.090 1.00 92.56 171 ILE A O 1
ATOM 1223 N N . SER A 1 172 ? 16.346 -6.917 -6.887 1.00 85.62 172 SER A N 1
ATOM 1224 C CA . SER A 1 172 ? 17.617 -6.855 -6.157 1.00 85.62 172 SER A CA 1
ATOM 1225 C C . SER A 1 172 ? 18.269 -5.481 -6.246 1.00 85.62 172 SER A C 1
ATOM 1227 O O . SER A 1 172 ? 19.068 -5.122 -5.385 1.00 85.62 172 SER A O 1
ATOM 1229 N N . VAL A 1 173 ? 17.923 -4.705 -7.274 1.00 84.56 173 VAL A N 1
ATOM 1230 C CA . VAL A 1 173 ? 18.377 -3.327 -7.459 1.00 84.56 173 VAL A CA 1
ATOM 1231 C C . VAL A 1 173 ? 17.165 -2.458 -7.748 1.00 84.56 173 VAL A C 1
ATOM 1233 O O . VAL A 1 173 ? 16.386 -2.767 -8.643 1.00 84.56 173 VAL A O 1
ATOM 1236 N N . TYR A 1 174 ? 17.040 -1.361 -7.007 1.00 90.38 174 TYR A N 1
ATOM 1237 C CA . TYR A 1 174 ? 16.147 -0.246 -7.308 1.00 90.38 174 TYR A CA 1
ATOM 1238 C C . TYR A 1 174 ? 16.883 1.044 -6.941 1.00 90.38 174 TYR A C 1
ATOM 1240 O O . TYR A 1 174 ? 17.193 1.267 -5.769 1.00 90.38 174 TYR A O 1
ATOM 1248 N N . ARG A 1 175 ? 17.223 1.866 -7.934 1.00 86.44 175 ARG A N 1
ATOM 1249 C CA . ARG A 1 175 ? 17.972 3.121 -7.743 1.00 86.44 175 ARG A CA 1
ATOM 1250 C C . ARG A 1 175 ? 17.608 4.148 -8.811 1.00 86.44 175 ARG A C 1
ATOM 1252 O O . ARG A 1 175 ? 16.986 3.801 -9.812 1.00 86.44 175 ARG A O 1
ATOM 1259 N N . GLN A 1 176 ? 18.032 5.396 -8.628 1.00 87.06 176 GLN A N 1
ATOM 1260 C CA . GLN A 1 176 ? 18.007 6.380 -9.709 1.00 87.06 176 GLN A CA 1
ATOM 1261 C C . GLN A 1 176 ? 18.830 5.875 -10.909 1.00 87.06 176 GLN A C 1
ATOM 1263 O O . GLN A 1 176 ? 19.913 5.314 -10.728 1.00 87.06 176 GLN A O 1
ATOM 1268 N N . GLY A 1 177 ? 18.289 6.048 -12.115 1.00 87.19 177 GLY A N 1
ATOM 1269 C CA . GLY A 1 177 ? 19.009 5.811 -13.367 1.00 87.19 177 GLY A CA 1
ATOM 1270 C C . GLY A 1 177 ? 19.805 7.040 -13.817 1.00 87.19 177 GLY A C 1
ATOM 1271 O O . GLY A 1 177 ? 20.263 7.838 -13.000 1.00 87.19 177 GLY A O 1
ATOM 1272 N N . ASP A 1 178 ? 19.935 7.213 -15.131 1.00 86.69 178 ASP A N 1
ATOM 1273 C CA . ASP A 1 178 ? 20.756 8.280 -15.727 1.00 86.69 178 ASP A CA 1
ATOM 1274 C C . ASP A 1 178 ? 20.215 9.699 -15.473 1.00 86.69 178 ASP A C 1
ATOM 1276 O O . ASP A 1 178 ? 20.966 10.674 -15.506 1.00 86.69 178 ASP A O 1
ATOM 1280 N N . THR A 1 179 ? 18.915 9.834 -15.199 1.00 87.38 179 THR A N 1
ATOM 1281 C CA . THR A 1 179 ? 18.260 11.110 -14.872 1.00 87.38 179 THR A CA 1
ATOM 1282 C C . THR A 1 179 ? 17.512 11.018 -13.544 1.00 87.38 179 THR A C 1
ATOM 1284 O O . THR A 1 179 ? 17.149 9.929 -13.094 1.00 87.38 179 THR A O 1
ATOM 1287 N N . ALA A 1 180 ? 17.203 12.173 -12.943 1.00 86.12 180 ALA A N 1
ATOM 1288 C CA . ALA A 1 180 ? 16.387 12.254 -11.724 1.00 86.12 180 ALA A CA 1
ATOM 1289 C C . ALA A 1 180 ? 14.993 11.610 -11.885 1.00 86.12 180 ALA A C 1
ATOM 1291 O O . ALA A 1 180 ? 14.416 11.117 -10.916 1.00 86.12 180 ALA A O 1
ATOM 1292 N N . THR A 1 181 ? 14.483 11.568 -13.117 1.00 89.94 181 THR A N 1
ATOM 1293 C CA . THR A 1 181 ? 13.189 10.987 -13.495 1.00 89.94 181 THR A CA 1
ATOM 1294 C C . THR A 1 181 ? 13.240 9.507 -13.876 1.00 89.94 181 THR A C 1
ATOM 1296 O O . THR A 1 181 ? 12.203 8.902 -14.147 1.00 89.94 181 THR A O 1
ATOM 1299 N N . THR A 1 182 ? 14.431 8.904 -13.903 1.00 93.50 182 THR A N 1
ATOM 1300 C CA . THR A 1 182 ? 14.618 7.502 -14.290 1.00 93.50 182 THR A CA 1
ATOM 1301 C C . THR A 1 182 ? 14.818 6.630 -13.060 1.00 93.50 182 THR A C 1
ATOM 1303 O O . THR A 1 182 ? 15.542 7.008 -12.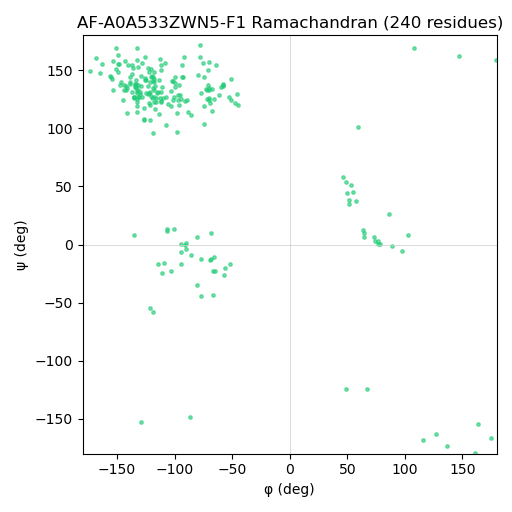131 1.00 93.50 182 THR A O 1
ATOM 1306 N N . ARG A 1 183 ? 14.240 5.427 -13.055 1.00 94.56 183 ARG A N 1
ATOM 1307 C CA . ARG A 1 183 ? 14.618 4.367 -12.112 1.00 94.56 183 ARG A CA 1
ATOM 1308 C C . ARG A 1 183 ? 15.168 3.157 -12.842 1.00 94.56 183 ARG A C 1
ATOM 1310 O O . ARG A 1 183 ? 14.573 2.669 -13.801 1.00 94.56 183 ARG A O 1
ATOM 1317 N N . HIS A 1 184 ? 16.298 2.693 -12.325 1.00 94.50 184 HIS A N 1
ATOM 1318 C CA . HIS A 1 184 ? 16.980 1.487 -12.743 1.00 94.50 184 HIS A CA 1
ATOM 1319 C C . HIS A 1 184 ? 16.598 0.332 -11.823 1.00 94.50 184 HIS A C 1
ATOM 1321 O O . HIS A 1 184 ? 16.708 0.441 -10.596 1.00 94.50 184 HIS A O 1
ATOM 1327 N N . MET A 1 185 ? 16.181 -0.778 -12.421 1.00 96.31 185 MET A N 1
ATOM 1328 C CA . MET A 1 185 ? 15.688 -1.959 -11.728 1.00 96.31 185 MET A CA 1
ATOM 1329 C C . MET A 1 185 ? 16.381 -3.215 -12.241 1.00 96.31 185 MET A C 1
ATOM 1331 O O . MET A 1 185 ? 16.400 -3.466 -13.443 1.00 96.31 185 MET A O 1
ATOM 1335 N N . GLU A 1 186 ? 16.876 -4.048 -11.332 1.00 95.00 186 GLU A N 1
ATOM 1336 C CA . GLU A 1 186 ? 17.438 -5.362 -11.664 1.00 95.00 186 GLU A CA 1
ATOM 1337 C C . GLU A 1 186 ? 16.847 -6.425 -10.739 1.00 95.00 186 GLU A C 1
ATOM 1339 O O . GLU A 1 186 ? 16.467 -6.133 -9.600 1.00 95.00 186 GLU A O 1
ATOM 1344 N N . GLY A 1 187 ? 16.787 -7.665 -11.213 1.00 95.06 187 GLY A N 1
ATOM 1345 C CA . GLY A 1 187 ? 16.268 -8.774 -10.424 1.00 95.06 187 GLY A CA 1
ATOM 1346 C C . GLY A 1 187 ? 16.171 -10.075 -11.203 1.00 95.06 187 GLY A C 1
ATOM 1347 O O . GLY A 1 187 ? 16.735 -10.225 -12.291 1.00 95.06 187 GLY A O 1
ATOM 1348 N N . ILE A 1 188 ? 15.446 -11.028 -10.620 1.00 95.12 188 ILE A N 1
ATOM 1349 C CA . ILE A 1 188 ? 15.165 -12.330 -11.227 1.00 95.12 188 ILE A CA 1
ATOM 1350 C C . ILE A 1 188 ? 13.833 -12.248 -11.971 1.00 95.12 188 ILE A C 1
ATOM 1352 O O . ILE A 1 188 ? 12.894 -11.575 -11.541 1.00 95.12 188 ILE A O 1
ATOM 1356 N N . ALA A 1 189 ? 13.754 -12.946 -13.095 1.00 96.56 189 ALA A N 1
ATOM 1357 C CA . ALA A 1 189 ? 12.564 -13.064 -13.907 1.00 96.56 189 ALA A CA 1
ATOM 1358 C C . ALA A 1 189 ? 12.274 -14.506 -14.320 1.00 96.56 189 ALA A C 1
ATOM 1360 O O . ALA A 1 189 ? 13.148 -15.377 -14.383 1.00 96.56 189 ALA A O 1
ATOM 1361 N N . GLU A 1 190 ? 11.011 -14.710 -14.660 1.00 97.94 190 GLU A N 1
ATOM 1362 C CA . GLU A 1 190 ? 10.529 -15.838 -15.437 1.00 97.94 190 GLU A CA 1
ATOM 1363 C C . GLU A 1 190 ? 10.342 -15.397 -16.888 1.00 97.94 190 GLU A C 1
ATOM 1365 O O . GLU A 1 190 ? 9.778 -14.331 -17.148 1.00 97.94 190 GLU A O 1
ATOM 1370 N N . ILE A 1 191 ? 10.787 -16.223 -17.834 1.00 98.25 191 ILE A N 1
ATOM 1371 C CA . ILE A 1 191 ? 10.529 -16.034 -19.264 1.00 98.25 191 ILE A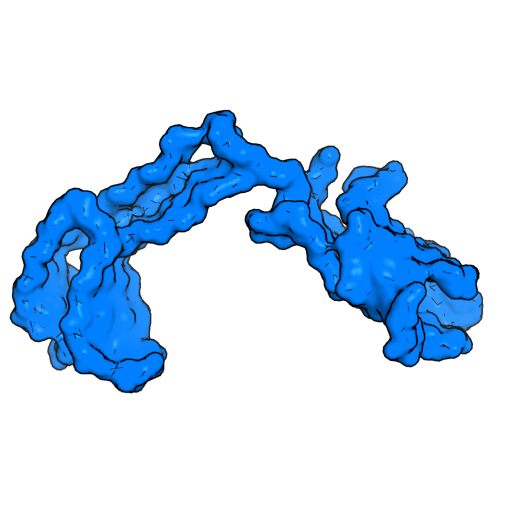 CA 1
ATOM 1372 C C . ILE A 1 191 ? 9.718 -17.226 -19.757 1.00 98.25 191 ILE A C 1
ATOM 1374 O O . ILE A 1 191 ? 10.145 -18.369 -19.618 1.00 98.25 191 ILE A O 1
ATOM 1378 N N . ASN A 1 192 ? 8.537 -16.970 -20.319 1.00 97.31 192 ASN A N 1
ATOM 1379 C CA . ASN A 1 192 ? 7.582 -17.991 -20.762 1.00 97.31 192 ASN A CA 1
ATOM 1380 C C . ASN A 1 192 ? 7.276 -19.036 -19.669 1.00 97.31 192 ASN A C 1
ATOM 1382 O O . ASN A 1 192 ? 7.160 -20.228 -19.947 1.00 97.31 192 ASN A O 1
ATOM 1386 N N . GLY A 1 193 ? 7.189 -18.583 -18.413 1.00 96.06 193 GLY A N 1
ATOM 1387 C CA . GLY A 1 193 ? 6.955 -19.433 -17.241 1.00 96.06 193 GLY A CA 1
ATOM 1388 C C . GLY A 1 193 ? 8.173 -20.230 -16.761 1.00 96.06 193 GLY A C 1
ATOM 1389 O O . GLY A 1 193 ? 8.052 -21.002 -15.815 1.00 96.06 193 GLY A O 1
ATOM 1390 N N . VAL A 1 194 ? 9.345 -20.058 -17.381 1.00 97.56 194 VAL A N 1
ATOM 1391 C CA . VAL A 1 194 ? 10.593 -20.707 -16.960 1.00 97.56 194 VAL A CA 1
ATOM 1392 C C . VAL A 1 194 ? 11.396 -19.744 -16.075 1.00 97.56 194 VAL A C 1
ATOM 1394 O O . VAL A 1 194 ? 11.742 -18.659 -16.549 1.00 97.56 194 VAL A O 1
ATOM 1397 N N . PRO A 1 195 ? 11.705 -20.096 -14.812 1.00 96.19 195 PRO A N 1
ATOM 1398 C CA . PRO A 1 195 ? 12.501 -19.256 -13.916 1.00 96.19 195 PRO A CA 1
ATOM 1399 C C . PRO A 1 195 ? 14.003 -19.339 -14.227 1.00 96.19 195 PRO A C 1
ATOM 1401 O O . PRO A 1 195 ? 14.453 -20.201 -14.980 1.00 96.19 195 PRO A O 1
ATOM 1404 N N . GLY A 1 196 ? 14.794 -18.478 -13.582 1.00 89.31 196 GLY A N 1
ATOM 1405 C CA . GLY A 1 196 ? 16.263 -18.526 -13.630 1.00 89.31 196 GLY A CA 1
ATOM 1406 C C . GLY A 1 196 ? 16.908 -17.491 -14.551 1.00 89.31 196 GLY A C 1
ATOM 1407 O O . GLY A 1 196 ? 18.121 -17.525 -14.744 1.00 89.31 196 GLY A O 1
ATOM 1408 N N . PHE A 1 197 ? 16.125 -16.557 -15.090 1.00 97.81 197 PHE A N 1
ATOM 1409 C CA . PHE A 1 197 ? 16.638 -15.432 -15.865 1.00 97.81 197 PHE A CA 1
ATOM 1410 C C . PHE A 1 197 ? 16.835 -14.214 -14.969 1.00 97.81 197 PHE A C 1
ATOM 1412 O O . PHE A 1 197 ? 16.146 -14.051 -13.966 1.00 97.81 197 PHE A O 1
ATOM 1419 N N . THR A 1 198 ? 17.742 -13.324 -15.351 1.00 94.62 198 THR A N 1
ATOM 1420 C CA . THR A 1 198 ? 17.826 -11.974 -14.785 1.00 94.62 198 THR A CA 1
ATOM 1421 C C . THR A 1 198 ? 17.369 -10.922 -15.785 1.00 94.62 198 THR A C 1
ATOM 1423 O O . THR A 1 198 ? 17.407 -11.144 -17.004 1.00 94.62 198 THR A O 1
ATOM 1426 N N . TYR A 1 199 ? 16.936 -9.782 -15.251 1.00 98.19 199 TYR A N 1
ATOM 1427 C CA . TYR A 1 199 ? 16.542 -8.605 -16.013 1.00 98.19 199 TYR A CA 1
ATOM 1428 C C . TYR A 1 199 ? 17.258 -7.349 -15.518 1.00 98.19 199 TYR A C 1
ATOM 1430 O O . TYR A 1 199 ? 17.646 -7.257 -14.355 1.00 98.19 199 TYR A O 1
ATOM 1438 N N . SER A 1 200 ? 17.363 -6.371 -16.412 1.00 97.56 200 SER A N 1
ATOM 1439 C CA . SER A 1 200 ? 17.731 -4.987 -16.132 1.00 97.56 200 SER A CA 1
ATOM 1440 C C . SER A 1 200 ? 16.778 -4.075 -16.905 1.00 97.56 200 SER A C 1
ATOM 1442 O O . SER A 1 200 ? 16.581 -4.264 -18.109 1.00 97.56 200 SER A O 1
ATOM 1444 N N . ILE A 1 201 ? 16.123 -3.149 -16.208 1.00 98.50 201 ILE A N 1
ATOM 1445 C CA . ILE A 1 201 ? 15.104 -2.251 -16.754 1.00 98.50 201 ILE A CA 1
ATOM 1446 C C . ILE A 1 201 ? 15.406 -0.817 -16.327 1.00 98.50 201 ILE A C 1
ATOM 1448 O O . ILE A 1 201 ? 15.598 -0.560 -15.142 1.00 98.50 201 ILE A O 1
ATOM 1452 N N . ASP A 1 202 ? 15.347 0.112 -17.276 1.00 97.62 202 ASP A N 1
ATOM 1453 C CA . ASP A 1 202 ? 15.246 1.547 -17.010 1.00 97.62 202 ASP A CA 1
ATOM 1454 C C . ASP A 1 202 ? 13.850 2.028 -17.411 1.00 97.62 202 ASP A C 1
ATOM 1456 O O . ASP A 1 202 ? 13.413 1.800 -18.542 1.00 97.62 202 ASP A O 1
ATOM 1460 N N . ALA A 1 203 ? 13.151 2.688 -16.490 1.00 97.81 203 ALA A N 1
ATOM 1461 C CA . ALA A 1 203 ? 11.871 3.344 -16.743 1.00 97.81 203 ALA A CA 1
ATOM 1462 C C . ALA A 1 203 ? 11.985 4.832 -16.398 1.00 97.81 203 ALA A C 1
ATOM 1464 O O . ALA A 1 203 ? 12.456 5.167 -15.310 1.00 97.81 203 ALA A O 1
ATOM 1465 N N . ALA A 1 204 ? 11.555 5.709 -17.305 1.00 96.19 204 ALA A N 1
ATOM 1466 C CA . ALA A 1 204 ? 11.641 7.157 -17.136 1.00 96.19 204 ALA A CA 1
ATOM 1467 C C . ALA A 1 204 ? 10.271 7.827 -17.289 1.00 96.19 204 ALA A C 1
ATOM 1469 O O . ALA A 1 204 ? 9.577 7.583 -18.277 1.00 96.19 204 ALA A O 1
ATOM 1470 N N . ASP A 1 205 ? 9.933 8.677 -16.318 1.00 94.88 205 ASP A N 1
ATOM 1471 C CA . ASP A 1 205 ? 8.785 9.592 -16.336 1.00 94.88 205 ASP A CA 1
ATOM 1472 C C . ASP A 1 205 ? 9.262 10.989 -16.753 1.00 94.88 205 ASP A C 1
ATOM 1474 O O . ASP A 1 205 ? 9.809 11.736 -15.944 1.00 94.88 205 ASP A O 1
ATOM 1478 N N . ASN A 1 206 ? 9.130 11.335 -18.030 1.00 90.31 206 ASN A N 1
ATOM 1479 C CA . ASN A 1 206 ? 9.662 12.604 -18.540 1.00 90.31 206 ASN A CA 1
ATOM 1480 C C . ASN A 1 206 ? 8.578 13.680 -18.693 1.00 90.31 206 ASN A C 1
ATOM 1482 O O . ASN A 1 206 ? 8.831 14.711 -19.324 1.00 90.31 206 ASN A O 1
ATOM 1486 N N . GLY A 1 207 ? 7.402 13.448 -18.106 1.00 81.12 207 GLY A N 1
ATOM 1487 C CA . GLY A 1 207 ? 6.277 14.370 -18.084 1.00 81.12 207 GLY A CA 1
ATOM 1488 C C . GLY A 1 207 ? 5.107 13.957 -18.973 1.00 81.12 207 GLY A C 1
ATOM 1489 O O . GLY A 1 207 ? 5.175 13.054 -19.806 1.00 81.12 207 GLY A O 1
ATOM 1490 N N . GLU A 1 208 ? 3.995 14.666 -18.796 1.00 86.31 208 GLU A N 1
ATOM 1491 C CA . GLU A 1 208 ? 2.721 14.315 -19.408 1.00 86.31 208 GLU A CA 1
ATOM 1492 C C . GLU A 1 208 ? 2.413 15.139 -20.673 1.00 86.31 208 GLU A C 1
ATOM 1494 O O . GLU A 1 208 ? 2.659 16.348 -20.719 1.00 86.31 208 GLU A O 1
ATOM 1499 N N . PRO A 1 209 ? 1.779 14.530 -21.695 1.00 87.19 209 PRO A N 1
ATOM 1500 C CA . PRO A 1 209 ? 1.368 13.126 -21.763 1.00 87.19 209 PRO A CA 1
ATOM 1501 C C . PRO A 1 209 ? 2.556 12.177 -22.004 1.00 87.19 209 PRO A C 1
ATOM 1503 O O . PRO A 1 209 ? 3.441 12.487 -22.800 1.00 87.19 209 PRO A O 1
ATOM 1506 N N . GLY A 1 210 ? 2.526 10.984 -21.397 1.00 83.38 210 GLY A N 1
ATOM 1507 C CA . GLY A 1 210 ? 3.643 10.034 -21.453 1.00 83.38 210 GLY A CA 1
ATOM 1508 C C . GLY A 1 210 ? 3.972 9.472 -22.841 1.00 83.38 210 GLY A C 1
ATOM 1509 O O . GLY A 1 210 ? 5.104 9.068 -23.110 1.00 83.38 210 GLY A O 1
ATOM 1510 N N . LYS A 1 211 ? 3.021 9.481 -23.786 1.00 91.75 211 LYS A N 1
ATOM 1511 C CA . LYS A 1 211 ? 3.290 9.087 -25.179 1.00 91.75 211 LYS A CA 1
ATOM 1512 C C . LYS A 1 211 ? 4.335 10.016 -25.810 1.00 91.75 211 LYS A C 1
ATOM 1514 O O . LYS A 1 211 ? 4.127 11.220 -25.875 1.00 91.75 211 LYS A O 1
ATOM 1519 N N . ASN A 1 212 ? 5.370 9.421 -26.402 1.00 90.12 212 ASN A N 1
ATOM 1520 C CA . ASN A 1 212 ? 6.547 10.062 -26.999 1.00 90.12 212 ASN A CA 1
ATOM 1521 C C . ASN A 1 212 ? 7.443 10.822 -26.006 1.00 90.12 212 ASN A C 1
ATOM 1523 O O . ASN A 1 212 ? 8.398 11.465 -26.442 1.00 90.12 212 ASN A O 1
ATOM 1527 N N . THR A 1 213 ? 7.163 10.722 -24.707 1.00 90.44 213 THR A N 1
ATOM 1528 C CA . THR A 1 213 ? 7.841 11.479 -23.649 1.00 90.44 213 THR A CA 1
ATOM 1529 C C . THR A 1 213 ? 8.526 10.516 -22.682 1.00 90.44 213 THR A C 1
ATOM 1531 O O . THR A 1 213 ? 9.753 10.519 -22.543 1.00 90.44 213 THR A O 1
ATOM 1534 N N . ASP A 1 214 ? 7.746 9.616 -22.091 1.00 94.88 214 ASP A N 1
ATOM 1535 C CA . ASP A 1 214 ? 8.233 8.558 -21.214 1.00 94.88 214 ASP A CA 1
ATOM 1536 C C . ASP A 1 214 ? 8.998 7.506 -22.007 1.00 94.88 214 ASP A C 1
ATOM 1538 O O . ASP A 1 214 ? 8.784 7.319 -23.212 1.00 94.88 214 ASP A O 1
ATOM 1542 N N . SER A 1 215 ? 9.873 6.769 -21.329 1.00 97.56 215 SER A N 1
ATOM 1543 C CA . SER A 1 215 ? 10.641 5.709 -21.972 1.00 97.56 215 SER A CA 1
ATOM 1544 C C . SER A 1 215 ? 10.795 4.470 -21.103 1.00 97.56 215 SER A C 1
ATOM 1546 O O . SER A 1 215 ? 10.732 4.512 -19.873 1.00 97.56 215 SER A O 1
ATOM 1548 N N . LEU A 1 216 ? 10.988 3.344 -21.786 1.00 98.31 216 LEU A N 1
ATOM 1549 C CA . LEU A 1 216 ? 11.323 2.062 -21.186 1.00 98.31 216 LEU A CA 1
ATOM 1550 C C . LEU A 1 216 ? 12.496 1.459 -21.955 1.00 98.31 216 LEU A C 1
ATOM 1552 O O . LEU A 1 216 ? 12.492 1.438 -23.188 1.00 98.31 216 LEU A O 1
ATOM 1556 N N . LYS A 1 217 ? 13.463 0.900 -21.235 1.00 98.38 217 LYS A N 1
ATOM 1557 C CA . LYS A 1 217 ? 14.520 0.043 -21.772 1.00 98.38 217 LYS A CA 1
ATOM 1558 C C . LYS A 1 217 ? 14.581 -1.232 -20.947 1.00 98.38 217 LYS A C 1
ATOM 1560 O O . LYS A 1 217 ? 14.507 -1.178 -19.729 1.00 98.38 217 LYS A O 1
ATOM 1565 N N . ILE A 1 218 ? 14.714 -2.374 -21.608 1.00 98.44 218 ILE A N 1
ATOM 1566 C CA . ILE A 1 218 ? 14.774 -3.699 -20.995 1.00 98.44 218 ILE A CA 1
ATOM 1567 C C . ILE A 1 218 ? 15.914 -4.504 -21.614 1.00 98.44 218 ILE A C 1
ATOM 1569 O O . ILE A 1 218 ? 16.115 -4.494 -22.829 1.00 98.44 218 ILE A O 1
ATOM 1573 N N . SER A 1 219 ? 16.667 -5.201 -20.770 1.00 98.19 219 SER A N 1
ATOM 1574 C CA . SER A 1 219 ? 17.691 -6.178 -21.145 1.00 98.19 219 SER A CA 1
ATOM 1575 C C . SER A 1 219 ? 17.518 -7.435 -20.300 1.00 98.19 219 SER A C 1
ATOM 1577 O O . SER A 1 219 ? 17.289 -7.345 -19.094 1.00 98.19 219 SER A O 1
ATOM 1579 N N . LEU A 1 220 ? 17.617 -8.607 -20.922 1.00 98.00 220 LEU A N 1
ATOM 1580 C CA . LEU A 1 220 ? 17.446 -9.906 -20.277 1.00 98.00 220 LEU A CA 1
ATOM 1581 C C . LEU A 1 220 ? 18.703 -10.761 -20.461 1.00 98.00 220 LEU A C 1
ATOM 1583 O O . LEU A 1 220 ? 19.371 -10.713 -21.492 1.00 98.00 220 LEU A O 1
ATOM 1587 N N . SER A 1 221 ? 18.989 -11.606 -19.473 1.00 97.31 221 SER A N 1
ATOM 1588 C CA . SER A 1 221 ? 20.129 -12.546 -19.487 1.00 97.31 221 SER A CA 1
ATOM 1589 C C . SER A 1 221 ? 20.174 -13.517 -20.675 1.00 97.31 221 SER A C 1
ATOM 1591 O O . SER A 1 221 ? 21.240 -14.038 -20.990 1.00 97.31 221 SER A O 1
ATOM 1593 N N . ASN A 1 222 ? 19.052 -13.751 -21.362 1.00 95.00 222 ASN A N 1
ATOM 1594 C CA . ASN A 1 222 ? 18.993 -14.581 -22.571 1.00 95.00 222 ASN A CA 1
ATOM 1595 C C . ASN A 1 222 ? 19.442 -13.843 -23.852 1.00 95.00 222 ASN A C 1
ATOM 1597 O O . ASN A 1 222 ? 19.303 -14.385 -24.946 1.00 95.00 222 ASN A O 1
ATOM 1601 N N . GLY A 1 223 ? 19.944 -12.610 -23.727 1.00 96.12 223 GLY A N 1
ATOM 1602 C CA . GLY A 1 223 ? 20.399 -11.776 -24.840 1.00 96.12 223 GLY A CA 1
ATOM 1603 C C . GLY A 1 223 ? 19.310 -10.903 -25.464 1.00 96.12 223 GLY A C 1
ATOM 1604 O O . GLY A 1 223 ? 19.604 -10.141 -26.382 1.00 96.12 223 GLY A O 1
ATOM 1605 N N . TYR A 1 224 ? 18.064 -10.977 -24.986 1.00 97.38 224 TYR A N 1
ATOM 1606 C CA . TYR A 1 224 ? 17.014 -10.074 -25.443 1.00 97.38 224 TYR A CA 1
ATOM 1607 C C . TYR A 1 224 ? 17.241 -8.650 -24.932 1.00 97.38 224 TYR A C 1
ATOM 1609 O O . TYR A 1 224 ? 17.518 -8.435 -23.751 1.00 97.38 224 TYR A O 1
ATOM 1617 N N . SER A 1 225 ? 17.037 -7.669 -25.807 1.00 97.25 225 SER A N 1
ATOM 1618 C CA . SER A 1 225 ? 17.029 -6.258 -25.437 1.00 97.25 225 SER A CA 1
ATOM 1619 C C . SER A 1 225 ? 16.049 -5.476 -26.299 1.00 97.25 225 SER A C 1
ATOM 1621 O O . SER A 1 225 ? 16.007 -5.667 -27.516 1.00 97.25 225 SER A O 1
ATOM 1623 N N . ALA A 1 226 ? 15.323 -4.551 -25.686 1.00 97.94 226 ALA A N 1
ATOM 1624 C CA . ALA A 1 226 ? 14.445 -3.614 -26.370 1.00 97.94 226 ALA A CA 1
ATOM 1625 C C . ALA A 1 226 ? 14.402 -2.292 -25.601 1.00 97.94 226 ALA A C 1
ATOM 1627 O O . ALA A 1 226 ? 14.627 -2.257 -24.394 1.00 97.94 226 ALA A O 1
ATOM 1628 N N . GLY A 1 227 ? 14.098 -1.192 -26.276 1.00 97.00 227 GLY A N 1
ATOM 1629 C CA . GLY A 1 227 ? 13.893 0.072 -25.588 1.00 97.00 227 GLY A CA 1
ATOM 1630 C C . GLY A 1 227 ? 13.571 1.220 -26.522 1.00 97.00 227 GLY A C 1
ATOM 1631 O O . GLY A 1 227 ? 13.859 1.162 -27.717 1.00 97.00 227 GLY A O 1
ATOM 1632 N N . GLY A 1 228 ? 12.965 2.258 -25.963 1.00 96.75 228 GLY A N 1
ATOM 1633 C CA . GLY A 1 228 ? 12.578 3.455 -26.691 1.00 96.75 228 GLY A CA 1
ATOM 1634 C C . GLY A 1 228 ? 11.509 4.266 -25.960 1.00 96.75 228 GLY A C 1
ATOM 1635 O O . GLY A 1 228 ? 11.087 3.889 -24.861 1.00 96.75 228 GLY A O 1
ATOM 1636 N N . PRO A 1 229 ? 11.071 5.381 -26.567 1.00 97.12 229 PRO A N 1
ATOM 1637 C CA . PRO A 1 229 ? 9.940 6.144 -26.064 1.00 97.12 229 PRO A CA 1
ATOM 1638 C C . PRO A 1 229 ? 8.649 5.319 -26.129 1.00 97.12 229 PRO A C 1
ATOM 1640 O O . PRO A 1 229 ? 8.506 4.420 -26.967 1.00 97.12 229 PRO A O 1
ATOM 1643 N N . LEU A 1 230 ? 7.692 5.640 -25.260 1.00 95.88 230 LEU A N 1
ATOM 1644 C CA . LEU A 1 230 ? 6.376 5.012 -25.294 1.00 95.88 230 LEU A CA 1
ATOM 1645 C C . LEU A 1 230 ? 5.607 5.476 -26.527 1.00 95.88 230 LEU A C 1
ATOM 1647 O O . LEU A 1 230 ? 5.341 6.660 -26.699 1.00 95.88 230 LEU A O 1
ATOM 1651 N N . GLU A 1 231 ? 5.153 4.542 -27.350 1.00 95.88 231 GLU A N 1
ATOM 1652 C CA . GLU A 1 231 ? 4.265 4.852 -28.480 1.00 95.88 231 GLU A CA 1
ATOM 1653 C C . GLU A 1 231 ? 2.781 4.883 -28.048 1.00 95.88 231 GLU A C 1
ATOM 1655 O O . GLU A 1 231 ? 1.888 5.341 -28.773 1.00 95.88 231 GLU A O 1
ATOM 1660 N N . GLY A 1 232 ? 2.515 4.451 -26.814 1.00 89.38 232 GLY A N 1
ATOM 1661 C CA . GLY A 1 232 ? 1.284 4.701 -26.078 1.00 89.38 232 GLY A CA 1
ATOM 1662 C C . GLY A 1 232 ? 1.379 4.188 -24.644 1.00 89.38 232 GLY A C 1
ATOM 1663 O O . GLY A 1 232 ? 2.060 3.198 -24.383 1.00 89.38 232 GLY A O 1
ATOM 1664 N N . GLY A 1 233 ? 0.670 4.847 -23.729 1.00 92.94 233 GLY A N 1
ATOM 1665 C CA . GLY A 1 233 ? 0.743 4.576 -22.294 1.00 92.94 233 GLY A CA 1
ATOM 1666 C C . GLY A 1 233 ? 1.289 5.762 -21.508 1.00 92.94 233 GLY A C 1
ATOM 1667 O O . GLY A 1 233 ? 1.366 6.869 -22.042 1.00 92.94 233 GLY A O 1
ATOM 1668 N N . ASN A 1 234 ? 1.618 5.511 -20.244 1.00 92.56 234 ASN A N 1
ATOM 1669 C CA . ASN A 1 234 ? 2.133 6.504 -19.306 1.00 92.56 234 ASN A CA 1
ATOM 1670 C C . ASN A 1 234 ? 2.949 5.812 -18.208 1.00 92.56 234 ASN A C 1
ATOM 1672 O O . ASN A 1 234 ? 2.591 4.714 -17.762 1.00 92.56 234 ASN A O 1
ATOM 1676 N N . ILE A 1 235 ? 4.010 6.464 -17.758 1.00 95.62 235 ILE A N 1
ATOM 1677 C CA . ILE A 1 235 ? 4.806 6.127 -16.583 1.00 95.62 235 ILE A CA 1
ATOM 1678 C C . ILE A 1 235 ? 4.710 7.314 -15.623 1.00 95.62 235 ILE A C 1
ATOM 1680 O O . ILE A 1 235 ? 4.579 8.456 -16.035 1.00 95.62 235 ILE A O 1
ATOM 1684 N N . GLN A 1 236 ? 4.677 7.033 -14.327 1.00 93.38 236 GLN A N 1
ATOM 1685 C CA . GLN A 1 236 ? 4.606 8.041 -13.276 1.00 93.38 236 GLN A CA 1
ATOM 1686 C C . GLN A 1 236 ? 5.591 7.679 -12.181 1.00 93.38 236 GLN A C 1
ATOM 1688 O O . GLN A 1 236 ? 5.542 6.562 -11.648 1.00 93.38 236 GLN A O 1
ATOM 1693 N N . LEU A 1 237 ? 6.451 8.629 -11.839 1.00 91.44 237 LEU A N 1
ATOM 1694 C CA . LEU A 1 237 ? 7.354 8.575 -10.707 1.00 91.44 237 LEU A CA 1
ATOM 1695 C C . LEU A 1 237 ? 6.747 9.349 -9.537 1.00 91.44 237 LEU A C 1
ATOM 1697 O O . LEU A 1 237 ? 6.615 10.570 -9.543 1.00 91.44 237 LEU A O 1
ATOM 1701 N N . HIS A 1 238 ? 6.399 8.621 -8.485 1.00 85.06 238 HIS A N 1
ATOM 1702 C CA . HIS A 1 238 ? 5.769 9.168 -7.295 1.00 85.06 238 HIS A CA 1
ATOM 1703 C C . HIS A 1 238 ? 6.825 9.457 -6.235 1.00 85.06 238 HIS A C 1
ATOM 1705 O O . HIS A 1 238 ? 7.596 8.572 -5.869 1.00 85.06 238 HIS A O 1
ATOM 1711 N N . LYS A 1 239 ? 6.811 10.688 -5.705 1.00 77.56 239 LYS A N 1
ATOM 1712 C CA . LYS A 1 239 ? 7.615 11.128 -4.546 1.00 77.56 239 LYS A CA 1
ATOM 1713 C C . LYS A 1 239 ? 9.095 10.694 -4.648 1.00 77.56 239 LYS A C 1
ATOM 1715 O O . LYS A 1 239 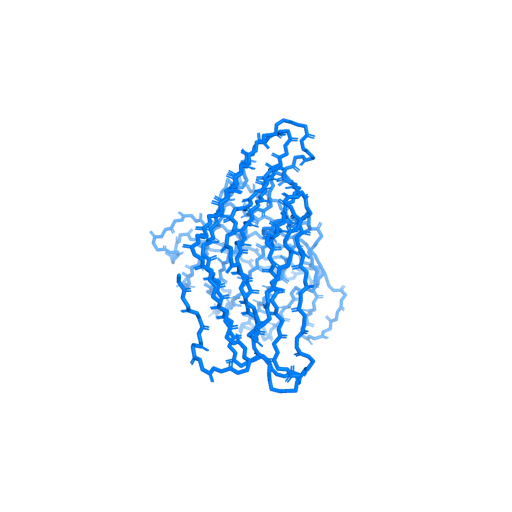? 9.569 9.977 -3.760 1.00 77.56 239 LYS A O 1
ATOM 1720 N N . PRO A 1 240 ? 9.806 11.108 -5.717 1.00 64.81 240 PRO A N 1
ATOM 1721 C CA . PRO A 1 240 ? 11.175 10.678 -5.978 1.00 64.81 240 PRO A CA 1
ATOM 1722 C C . PRO A 1 240 ? 12.112 11.030 -4.823 1.00 64.81 240 PRO A C 1
ATOM 1724 O O . PRO A 1 240 ? 12.055 12.137 -4.282 1.00 64.81 240 PRO A O 1
ATOM 1727 N N . CYS A 1 241 ? 12.991 10.095 -4.470 1.00 65.12 241 CYS A N 1
ATOM 1728 C CA . CYS A 1 241 ? 14.139 10.394 -3.626 1.00 65.12 241 CYS A CA 1
ATOM 1729 C C . CYS A 1 241 ? 15.146 11.252 -4.422 1.00 65.12 241 CYS A C 1
ATOM 1731 O O . CYS A 1 241 ? 15.394 10.917 -5.586 1.00 65.12 241 CYS A O 1
ATOM 1733 N N . PRO A 1 242 ? 15.697 12.334 -3.836 1.00 52.81 242 PRO A N 1
ATOM 1734 C CA . PRO A 1 242 ? 16.838 13.062 -4.393 1.00 52.81 242 PRO A CA 1
ATOM 1735 C C . PRO A 1 242 ? 18.112 12.216 -4.470 1.00 52.81 242 PRO A C 1
ATOM 1737 O O . PRO A 1 242 ? 18.240 11.262 -3.662 1.00 52.81 242 PRO A O 1
#

Mean predicted aligned error: 15.08 Å

Nearest PDB structures (foldseek):
  3put-assembly1_A  TM=3.198E-01  e=2.280E+00  Rhizobium etli CFN 42
  2jgs-assembly1_A  TM=2.477E-01  e=6.685E+00  Gallus gallus
  7ep9-assembly1_C  TM=1.500E-01  e=2.394E+00  Fuso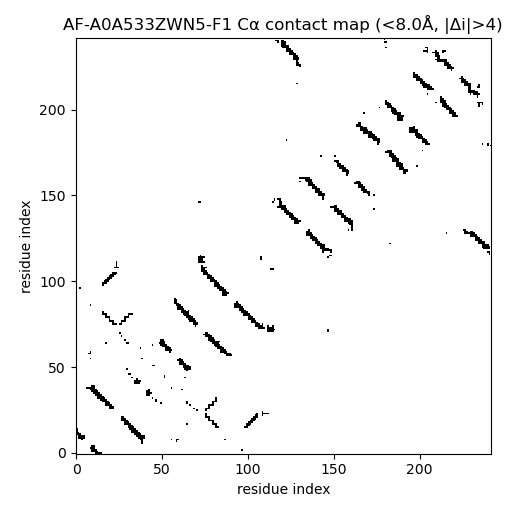bacterium nucleatum

Solvent-accessible surface area (backbone atoms only — not comparable to full-atom values): 12515 Å² total; per-residue (Å²): 90,74,41,61,78,94,43,84,66,15,35,37,27,76,43,76,38,37,37,46,45,38,41,67,91,45,70,50,69,52,47,50,73,35,78,37,26,48,55,86,39,79,58,88,77,64,88,83,56,66,55,43,74,50,76,45,90,60,42,25,38,39,27,36,30,30,67,50,72,52,76,53,51,14,31,26,35,34,39,17,28,27,34,36,38,39,32,30,62,60,94,43,79,76,48,76,50,75,48,46,75,18,72,24,62,38,74,77,30,80,87,42,63,64,36,55,83,43,22,48,24,30,37,40,34,36,36,29,29,65,42,95,98,42,41,27,42,40,42,37,41,39,34,17,48,79,91,32,90,59,58,48,63,46,39,41,36,36,32,67,78,80,69,47,36,39,33,48,76,46,57,79,39,80,46,75,41,100,43,93,51,21,39,30,37,30,30,39,22,26,50,74,84,43,73,87,37,39,40,41,35,41,41,28,34,67,52,86,68,17,48,73,47,9,33,43,36,41,40,36,72,89,74,50,70,54,58,44,47,19,77,35,47,42,44,44,70,39,67,69,51,131

pLDDT: mean 89.38, std 11.5, range [39.78, 98.5]